Protein AF-A0A524DHQ8-F1 (afdb_monomer)

pLDDT: mean 82.19, std 11.48, range [41.31, 96.25]

Foldseek 3Di:
DVVVLVVVVVVLVVVLVVVVVVVVPDPDQDDNVLVNVLSVLVNVLVVVLVCQQPPPPVDDNLVSVLVSLVSVLVSVLVSQVVVCVRPVPDPLRSPLVNVLSVVVSVLSVVCVVCVVVQLVVLLVVQCVVPPPDDPVRSSVLSVQLSVLVSVLVSLVVSLVSSLVSVLVVCVVVVNDSVCSLVSNLVSQLVSLLSVLSNCCSVVVVDDPLRSVLSNLVSNLVSVLVSQVVVCVVPPDDNSNCCSCVVVVVVSVVSCCVRPVD

Structure (mmCIF, N/CA/C/O backbone):
data_AF-A0A524DHQ8-F1
#
_entry.id   AF-A0A524DHQ8-F1
#
loop_
_atom_site.group_PDB
_atom_site.id
_atom_site.type_symbol
_atom_site.label_atom_id
_atom_site.label_alt_id
_atom_site.label_comp_id
_atom_site.label_asym_id
_atom_site.label_entity_id
_atom_site.label_seq_id
_atom_site.pdbx_PDB_ins_code
_atom_site.Cartn_x
_atom_site.Cartn_y
_atom_site.Cartn_z
_atom_site.occupancy
_atom_site.B_iso_or_equiv
_atom_site.auth_seq_id
_atom_site.auth_comp_id
_atom_site.auth_asym_id
_atom_site.auth_atom_id
_atom_site.pdbx_PDB_model_num
ATOM 1 N N . ASN A 1 1 ? 5.313 -0.515 23.120 1.00 58.03 1 ASN A N 1
ATOM 2 C CA . ASN A 1 1 ? 5.721 0.228 21.908 1.00 58.03 1 ASN A CA 1
ATOM 3 C C . ASN A 1 1 ? 7.230 0.224 21.663 1.00 58.03 1 ASN A C 1
ATOM 5 O O . ASN A 1 1 ? 7.617 0.011 20.526 1.00 58.03 1 ASN A O 1
ATOM 9 N N . PHE A 1 2 ? 8.082 0.317 22.697 1.00 56.06 2 PHE A N 1
ATOM 10 C CA . PHE A 1 2 ? 9.552 0.195 22.577 1.00 56.06 2 PHE A CA 1
ATOM 11 C C . PHE A 1 2 ? 10.023 -1.024 21.756 1.00 56.06 2 PHE A C 1
ATOM 13 O O . PHE A 1 2 ? 10.861 -0.897 20.873 1.00 56.06 2 PHE A O 1
ATOM 20 N N . TRP A 1 3 ? 9.402 -2.188 21.964 1.00 52.72 3 TRP A N 1
ATOM 21 C CA . TRP A 1 3 ? 9.710 -3.411 21.216 1.00 52.72 3 TRP A CA 1
ATOM 22 C C . TRP A 1 3 ? 9.422 -3.332 19.710 1.00 52.72 3 TRP A C 1
ATOM 24 O O . TRP A 1 3 ? 10.097 -3.999 18.938 1.00 52.72 3 TRP A O 1
ATOM 34 N N . VAL A 1 4 ? 8.471 -2.496 19.276 1.00 54.19 4 VAL A N 1
ATOM 35 C CA . VAL A 1 4 ? 8.188 -2.270 17.847 1.00 54.19 4 VAL A CA 1
ATOM 36 C C . VAL A 1 4 ? 9.297 -1.432 17.216 1.00 54.19 4 VAL A C 1
ATOM 38 O O . VAL A 1 4 ? 9.724 -1.743 16.109 1.00 54.19 4 VAL A O 1
ATOM 41 N N . LEU A 1 5 ? 9.806 -0.421 17.928 1.00 60.28 5 LEU A N 1
ATOM 42 C CA . LEU A 1 5 ? 10.968 0.358 17.495 1.00 60.28 5 LEU A CA 1
ATOM 43 C C . LEU A 1 5 ? 12.225 -0.522 17.421 1.00 60.28 5 LEU A C 1
ATOM 45 O O . LEU A 1 5 ? 12.922 -0.494 16.414 1.00 60.28 5 LEU A O 1
ATOM 49 N N . ILE A 1 6 ? 12.472 -1.352 18.440 1.00 72.19 6 ILE A N 1
ATOM 50 C CA . ILE A 1 6 ? 13.578 -2.324 18.447 1.00 72.19 6 ILE A CA 1
ATOM 51 C C . ILE A 1 6 ? 13.444 -3.316 17.284 1.00 72.19 6 ILE A C 1
ATOM 53 O O . ILE A 1 6 ? 14.427 -3.571 16.598 1.00 72.19 6 ILE A O 1
ATOM 57 N N . ALA A 1 7 ? 12.242 -3.839 17.015 1.00 63.78 7 ALA A N 1
ATOM 58 C CA . ALA A 1 7 ? 12.001 -4.744 15.892 1.00 63.78 7 ALA A CA 1
ATOM 59 C C . ALA A 1 7 ? 12.231 -4.066 14.533 1.00 63.78 7 ALA A C 1
ATOM 61 O O . ALA A 1 7 ? 12.807 -4.685 13.644 1.00 63.78 7 ALA A O 1
ATOM 62 N N . HIS A 1 8 ? 11.847 -2.792 14.380 1.00 60.28 8 HIS A N 1
ATOM 63 C CA . HIS A 1 8 ? 12.170 -2.019 13.179 1.00 60.28 8 HIS A CA 1
ATOM 64 C C . HIS A 1 8 ? 13.681 -1.822 13.052 1.00 60.28 8 HIS A C 1
ATOM 66 O O . HIS A 1 8 ? 14.238 -2.156 12.016 1.00 60.28 8 HIS A O 1
ATOM 72 N N . ILE A 1 9 ? 14.369 -1.366 14.103 1.00 69.12 9 ILE A N 1
ATOM 73 C CA . ILE A 1 9 ? 15.832 -1.198 14.100 1.00 69.12 9 ILE A CA 1
ATOM 74 C C . ILE A 1 9 ? 16.533 -2.520 13.746 1.00 69.12 9 ILE A C 1
ATOM 76 O O . ILE A 1 9 ? 17.429 -2.533 12.908 1.00 69.12 9 ILE A O 1
ATOM 80 N N . ALA A 1 10 ? 16.089 -3.641 14.320 1.00 72.44 10 ALA A N 1
ATOM 81 C CA . ALA A 1 10 ? 16.612 -4.969 14.015 1.00 72.44 10 ALA A CA 1
ATOM 82 C C . ALA A 1 10 ? 16.345 -5.381 12.559 1.00 72.44 10 ALA A C 1
ATOM 84 O O . ALA A 1 10 ? 17.253 -5.874 11.897 1.00 72.44 10 ALA A O 1
ATOM 85 N N . TYR A 1 11 ? 15.142 -5.130 12.032 1.00 65.31 11 TYR A N 1
ATOM 86 C CA . TYR A 1 11 ? 14.819 -5.340 10.617 1.00 65.31 11 TYR A CA 1
ATOM 87 C C . TYR A 1 11 ? 15.722 -4.506 9.700 1.00 65.31 11 TYR A C 1
ATOM 89 O O . TYR A 1 11 ? 16.226 -5.027 8.712 1.00 65.31 11 TYR A O 1
ATOM 97 N N . PHE A 1 12 ? 15.992 -3.245 10.048 1.00 64.31 12 PHE A N 1
ATOM 98 C CA . PHE A 1 12 ? 16.903 -2.375 9.300 1.00 64.31 12 PHE A CA 1
ATOM 99 C C . PHE A 1 12 ? 18.355 -2.873 9.349 1.00 64.31 12 PHE A C 1
ATOM 101 O O . PHE A 1 12 ? 19.030 -2.861 8.322 1.00 64.31 12 PHE A O 1
ATOM 108 N N . ILE A 1 13 ? 18.829 -3.369 10.497 1.00 70.19 13 ILE A N 1
ATOM 109 C CA . ILE A 1 13 ? 20.157 -3.994 10.620 1.00 70.19 13 ILE A CA 1
ATOM 110 C C . ILE A 1 13 ? 20.238 -5.252 9.748 1.00 70.19 13 ILE A C 1
ATOM 112 O O . ILE A 1 13 ? 21.175 -5.393 8.967 1.00 70.19 13 ILE A O 1
ATOM 116 N N . VAL A 1 14 ? 19.245 -6.143 9.833 1.00 67.88 14 VAL A N 1
ATOM 117 C CA . VAL A 1 14 ? 19.198 -7.377 9.033 1.00 67.88 14 VAL A CA 1
ATOM 118 C C . VAL A 1 14 ? 19.100 -7.058 7.542 1.00 67.88 14 VAL A C 1
ATOM 120 O O . VAL A 1 14 ? 19.852 -7.624 6.761 1.00 67.88 14 VAL A O 1
ATOM 123 N N . GLY A 1 15 ? 18.242 -6.118 7.141 1.00 59.38 15 GLY A N 1
ATOM 124 C CA . GLY A 1 15 ? 18.125 -5.656 5.757 1.00 59.38 15 GLY A CA 1
ATOM 125 C C . GLY A 1 15 ? 19.434 -5.070 5.228 1.00 59.38 15 GLY A C 1
ATOM 126 O O . GLY A 1 15 ? 19.846 -5.401 4.122 1.00 59.38 15 GLY A O 1
ATOM 127 N N . THR A 1 16 ? 20.141 -4.283 6.045 1.00 62.28 16 THR A N 1
ATOM 128 C CA . THR A 1 16 ? 21.467 -3.748 5.697 1.00 62.28 16 THR A CA 1
ATOM 129 C C . THR A 1 16 ? 22.478 -4.879 5.501 1.00 62.28 16 THR A C 1
ATOM 131 O O . THR A 1 16 ? 23.153 -4.914 4.478 1.00 62.28 16 THR A O 1
ATOM 134 N N . ILE A 1 17 ? 22.541 -5.849 6.420 1.00 66.44 17 ILE A N 1
ATOM 135 C CA . ILE A 1 17 ? 23.422 -7.023 6.297 1.00 66.44 17 ILE A CA 1
ATOM 136 C C . ILE A 1 17 ? 23.095 -7.826 5.031 1.00 66.44 17 ILE A C 1
ATOM 138 O O . ILE A 1 17 ? 24.007 -8.183 4.290 1.00 66.44 17 ILE A O 1
ATOM 142 N N . LEU A 1 18 ? 21.811 -8.070 4.754 1.00 60.47 18 LEU A N 1
ATOM 143 C CA . LEU A 1 18 ? 21.366 -8.816 3.575 1.00 60.47 18 LEU A CA 1
ATOM 144 C C . LEU A 1 18 ? 21.747 -8.109 2.271 1.00 60.47 18 LEU A C 1
ATOM 146 O O . LEU A 1 18 ? 22.206 -8.760 1.335 1.00 60.47 18 LEU A O 1
ATOM 150 N N . ILE A 1 19 ? 21.630 -6.783 2.220 1.00 59.62 19 ILE A N 1
ATOM 151 C CA . ILE A 1 19 ? 22.041 -5.981 1.062 1.00 59.62 19 ILE A CA 1
ATOM 152 C C . ILE A 1 19 ? 23.551 -6.013 0.878 1.00 59.62 19 ILE A C 1
ATOM 154 O O . ILE A 1 19 ? 24.004 -6.229 -0.241 1.00 59.62 19 ILE A O 1
ATOM 158 N N . TYR A 1 20 ? 24.323 -5.896 1.960 1.00 58.25 20 TYR A N 1
ATOM 159 C CA . TYR A 1 20 ? 25.773 -6.092 1.920 1.00 58.25 20 TYR A CA 1
ATOM 160 C C . TYR A 1 20 ? 26.134 -7.471 1.356 1.0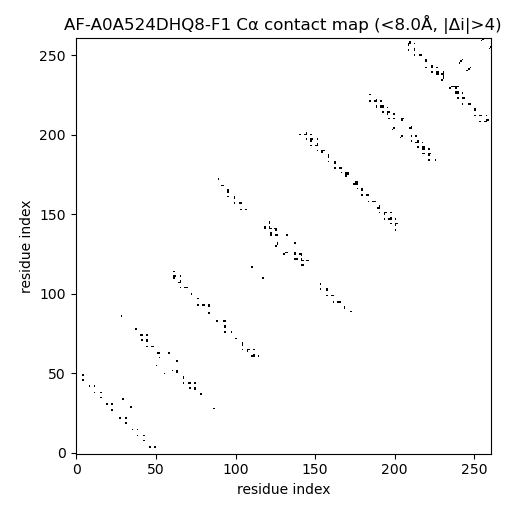0 58.25 20 TYR A C 1
ATOM 162 O O . TYR A 1 20 ? 27.024 -7.579 0.519 1.00 58.25 20 TYR A O 1
ATOM 170 N N . THR A 1 21 ? 25.426 -8.527 1.764 1.00 57.53 21 THR A N 1
ATOM 171 C CA . THR A 1 21 ? 25.679 -9.885 1.259 1.00 57.53 21 THR A CA 1
ATOM 172 C C . THR A 1 21 ? 25.205 -10.096 -0.180 1.00 57.53 21 THR A C 1
ATOM 174 O O . THR A 1 21 ? 25.835 -10.854 -0.908 1.00 57.53 21 THR A O 1
ATOM 177 N N . MET A 1 22 ? 24.140 -9.413 -0.615 1.00 51.88 22 MET A N 1
ATOM 178 C CA . MET A 1 22 ? 23.602 -9.511 -1.977 1.00 51.88 22 MET A CA 1
ATOM 179 C C . MET A 1 22 ? 24.380 -8.658 -2.990 1.00 51.88 22 MET A C 1
ATOM 181 O O . MET A 1 22 ? 24.590 -9.108 -4.111 1.00 51.88 22 MET A O 1
ATOM 185 N N . GLN A 1 23 ? 24.870 -7.471 -2.621 1.00 49.12 23 GLN A N 1
ATOM 186 C CA . GLN A 1 23 ? 25.713 -6.648 -3.502 1.00 49.12 23 GLN A CA 1
ATOM 187 C C . GLN A 1 23 ? 27.105 -7.247 -3.733 1.00 49.12 23 GLN A C 1
ATOM 189 O O . GLN A 1 23 ? 27.708 -6.974 -4.763 1.00 49.12 23 GLN A O 1
ATOM 194 N N . ILE A 1 24 ? 27.593 -8.134 -2.855 1.00 45.78 24 ILE A N 1
ATOM 195 C CA . ILE A 1 24 ? 28.771 -8.972 -3.157 1.00 45.78 24 ILE A CA 1
ATOM 196 C C . ILE A 1 24 ? 28.485 -9.933 -4.335 1.00 45.78 24 ILE A C 1
ATOM 198 O O . ILE A 1 24 ? 29.415 -10.444 -4.953 1.00 45.78 24 ILE A O 1
ATOM 202 N N . THR A 1 25 ? 27.211 -10.163 -4.679 1.00 41.31 25 THR A N 1
ATOM 203 C CA . THR A 1 25 ? 26.784 -11.104 -5.729 1.00 41.31 25 THR A CA 1
ATOM 204 C C . THR A 1 25 ? 26.145 -10.466 -6.968 1.00 41.31 25 THR A C 1
ATOM 206 O O . THR A 1 25 ? 25.911 -11.182 -7.939 1.00 41.31 25 THR A O 1
ATOM 209 N N . THR A 1 26 ? 25.873 -9.156 -6.982 1.00 41.84 26 THR A N 1
ATOM 210 C CA . THR A 1 26 ? 25.242 -8.469 -8.125 1.00 41.84 26 THR A CA 1
ATOM 211 C C . THR A 1 26 ? 25.830 -7.073 -8.334 1.00 41.84 26 THR A C 1
ATOM 213 O O . THR A 1 26 ? 25.733 -6.240 -7.431 1.00 41.84 26 THR A O 1
ATOM 216 N N . ASP A 1 27 ? 26.373 -6.827 -9.531 1.00 44.97 27 ASP A N 1
ATOM 217 C CA . ASP A 1 27 ? 26.858 -5.533 -10.042 1.00 44.97 27 ASP A CA 1
ATOM 218 C C . ASP A 1 27 ? 25.717 -4.493 -10.114 1.00 44.97 27 ASP A C 1
ATOM 220 O O . ASP A 1 27 ? 25.116 -4.283 -11.163 1.00 44.97 27 ASP A O 1
ATOM 224 N N . GLY A 1 28 ? 25.348 -3.885 -8.984 1.00 52.00 28 GLY A N 1
ATOM 225 C CA . GLY A 1 28 ? 24.317 -2.843 -8.918 1.00 52.00 28 GLY A CA 1
ATOM 226 C C . GLY A 1 28 ? 24.900 -1.426 -8.885 1.00 52.00 28 GLY A C 1
ATOM 227 O O . GLY A 1 28 ? 25.860 -1.176 -8.161 1.00 52.00 28 GLY A O 1
ATOM 228 N N . ASP A 1 29 ? 24.260 -0.491 -9.594 1.00 54.06 29 ASP A N 1
ATOM 229 C CA . ASP A 1 29 ? 24.700 0.899 -9.843 1.00 54.06 29 ASP A CA 1
ATOM 230 C C . ASP A 1 29 ? 24.775 1.846 -8.621 1.00 54.06 29 ASP A C 1
ATOM 232 O O . ASP A 1 29 ? 25.193 2.996 -8.757 1.00 54.06 29 ASP A O 1
ATOM 236 N N . LEU A 1 30 ? 24.397 1.401 -7.416 1.00 58.47 30 LEU A N 1
ATOM 237 C CA . LEU A 1 30 ? 24.572 2.173 -6.178 1.00 58.47 30 LEU A CA 1
ATOM 238 C C . LEU A 1 30 ? 25.746 1.620 -5.376 1.00 58.47 30 LEU A C 1
ATOM 240 O O . LEU A 1 30 ? 25.759 0.449 -4.989 1.00 58.47 30 LEU A O 1
ATOM 244 N N . THR A 1 31 ? 26.700 2.485 -5.044 1.00 69.69 31 THR A N 1
ATOM 245 C CA . THR A 1 31 ? 27.800 2.127 -4.148 1.00 69.69 31 THR A CA 1
ATOM 246 C C . THR A 1 31 ? 27.258 1.717 -2.777 1.00 69.69 31 THR A C 1
ATOM 248 O O . THR A 1 31 ? 26.224 2.202 -2.312 1.00 69.69 31 THR A O 1
ATOM 251 N N . ILE A 1 32 ? 27.998 0.857 -2.076 1.00 67.94 32 ILE A N 1
ATOM 252 C CA . ILE A 1 32 ? 27.681 0.415 -0.707 1.00 67.94 32 ILE A CA 1
ATOM 253 C C . ILE A 1 32 ? 27.389 1.606 0.227 1.00 67.94 32 ILE A C 1
ATOM 255 O O . ILE A 1 32 ? 26.510 1.537 1.090 1.00 67.94 32 ILE A O 1
ATOM 259 N N . ILE A 1 33 ? 28.114 2.715 0.045 1.00 70.88 33 ILE A N 1
ATOM 260 C CA . ILE A 1 33 ? 27.939 3.943 0.826 1.00 70.88 33 ILE A CA 1
ATOM 261 C C . ILE A 1 33 ? 26.565 4.562 0.548 1.00 70.88 33 ILE A C 1
ATOM 263 O O . ILE A 1 33 ? 25.842 4.886 1.488 1.00 70.88 33 ILE A O 1
ATOM 267 N N . GLU A 1 34 ? 26.174 4.693 -0.719 1.00 72.00 34 GLU A N 1
ATOM 268 C CA . GLU A 1 34 ? 24.879 5.262 -1.114 1.00 72.00 34 GLU A CA 1
ATOM 269 C C . GLU A 1 34 ? 23.716 4.380 -0.644 1.00 72.00 34 GLU A C 1
ATOM 271 O O . GLU A 1 34 ? 22.765 4.889 -0.051 1.00 72.00 34 GLU A O 1
ATOM 276 N N . GLY A 1 35 ? 23.829 3.057 -0.801 1.00 70.19 35 GLY A N 1
ATOM 277 C CA . GLY A 1 35 ? 22.856 2.107 -0.260 1.00 70.19 35 GLY A CA 1
ATOM 278 C C . GLY A 1 35 ? 22.696 2.258 1.256 1.00 70.19 35 GLY A C 1
ATOM 279 O O . GLY A 1 35 ? 21.580 2.414 1.755 1.00 70.19 35 GLY A O 1
ATOM 280 N N . THR A 1 36 ? 23.807 2.306 1.994 1.00 71.94 36 THR A N 1
ATOM 281 C CA . THR A 1 36 ? 23.802 2.485 3.457 1.00 71.94 36 THR A CA 1
ATOM 282 C C . THR A 1 36 ? 23.156 3.808 3.868 1.00 71.94 36 THR A C 1
ATOM 284 O O . THR A 1 36 ? 22.339 3.843 4.788 1.00 71.94 36 THR A O 1
ATOM 287 N N . MET A 1 37 ? 23.470 4.899 3.170 1.00 76.44 37 MET A N 1
ATOM 288 C CA . MET A 1 37 ? 22.909 6.223 3.447 1.00 76.44 37 MET A CA 1
ATOM 289 C C . MET A 1 37 ? 21.406 6.298 3.138 1.00 76.44 37 MET A C 1
ATOM 291 O O . MET A 1 37 ? 20.654 6.918 3.899 1.00 76.44 37 MET A O 1
ATOM 295 N N . MET A 1 38 ? 20.940 5.630 2.079 1.00 77.62 38 MET A N 1
ATOM 296 C CA . MET A 1 38 ? 19.514 5.514 1.765 1.00 77.62 38 MET A CA 1
ATOM 297 C C . MET A 1 38 ? 18.770 4.790 2.889 1.00 77.62 38 MET A C 1
ATOM 299 O O . MET A 1 38 ? 17.784 5.307 3.418 1.00 77.62 38 MET A O 1
ATOM 303 N N . TRP A 1 39 ? 19.283 3.642 3.330 1.00 73.19 39 TRP A N 1
ATOM 304 C CA . TRP A 1 39 ? 18.697 2.886 4.438 1.00 73.19 39 TRP A CA 1
ATOM 305 C C . TRP A 1 39 ? 18.734 3.638 5.768 1.00 73.19 39 TRP A C 1
ATOM 307 O O . TRP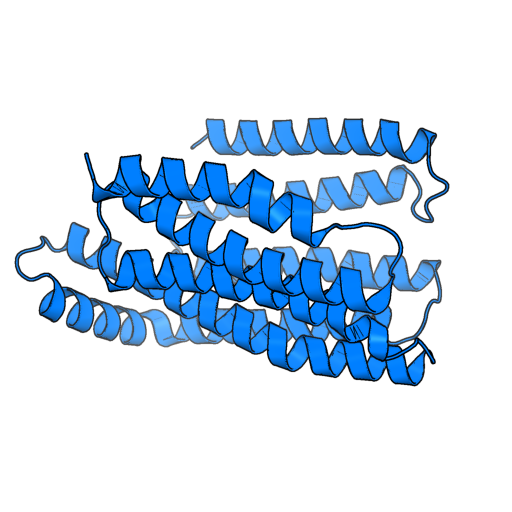 A 1 39 ? 17.737 3.638 6.491 1.00 73.19 39 TRP A O 1
ATOM 317 N N . ALA A 1 40 ? 19.827 4.342 6.071 1.00 77.81 40 ALA A N 1
ATOM 318 C CA . ALA A 1 40 ? 19.921 5.200 7.250 1.00 77.81 40 ALA A CA 1
ATOM 319 C C . ALA A 1 40 ? 18.880 6.331 7.217 1.00 77.81 40 ALA A C 1
ATOM 321 O O . ALA A 1 40 ? 18.267 6.635 8.240 1.00 77.81 40 ALA A O 1
ATOM 322 N N . THR A 1 41 ? 18.621 6.907 6.039 1.00 81.81 41 THR A N 1
ATOM 323 C CA . THR A 1 41 ? 17.567 7.916 5.849 1.00 81.81 41 THR A CA 1
ATOM 324 C C . THR A 1 41 ? 16.187 7.323 6.141 1.00 81.81 41 THR A C 1
ATOM 326 O O . THR A 1 41 ? 15.416 7.901 6.907 1.00 81.81 41 THR A O 1
ATOM 329 N N . LEU A 1 42 ? 15.883 6.142 5.590 1.00 78.12 42 LEU A N 1
ATOM 330 C CA . LEU A 1 42 ? 14.619 5.439 5.838 1.00 78.12 42 LEU A CA 1
ATOM 331 C C . LEU A 1 42 ? 14.428 5.115 7.322 1.00 78.12 42 LEU A C 1
ATOM 333 O O . LEU A 1 42 ? 13.344 5.347 7.865 1.00 78.12 42 LEU A O 1
ATOM 337 N N . LEU A 1 43 ? 15.475 4.628 7.990 1.00 79.06 43 LEU A N 1
ATOM 338 C CA . LEU A 1 43 ? 15.466 4.380 9.430 1.00 79.06 43 LEU A CA 1
ATOM 339 C C . LEU A 1 43 ? 15.226 5.676 10.213 1.00 79.06 43 LEU A C 1
ATOM 341 O O . LEU A 1 43 ? 14.398 5.693 11.122 1.00 79.06 43 LEU A O 1
ATOM 345 N N . GLY A 1 44 ? 15.904 6.765 9.842 1.00 82.44 44 GLY A N 1
ATOM 346 C CA . GLY A 1 44 ? 15.735 8.084 10.450 1.00 82.44 44 GLY A CA 1
ATOM 347 C C . GLY A 1 44 ? 14.294 8.583 10.369 1.00 82.44 44 GLY A C 1
ATOM 348 O O . GLY A 1 44 ? 13.746 9.031 11.374 1.00 82.44 44 GLY A O 1
ATOM 349 N N . VAL A 1 45 ? 13.635 8.422 9.216 1.00 85.00 45 VAL A N 1
ATOM 350 C CA . VAL A 1 45 ? 12.213 8.766 9.052 1.00 85.00 45 VAL A CA 1
ATOM 351 C C . VAL A 1 45 ? 11.311 7.895 9.930 1.00 85.00 45 VAL A C 1
ATOM 353 O O . VAL A 1 45 ? 10.376 8.411 10.540 1.00 85.00 45 VAL A O 1
ATOM 356 N N . HIS A 1 46 ? 11.583 6.593 10.045 1.00 77.94 46 HIS A N 1
ATOM 357 C CA . HIS A 1 46 ? 10.800 5.708 10.916 1.00 77.94 46 HIS A CA 1
ATOM 358 C C . HIS A 1 46 ? 10.988 6.050 12.399 1.00 77.94 46 HIS A C 1
ATOM 360 O O . HIS A 1 46 ? 10.011 6.095 13.147 1.00 77.94 46 HIS A O 1
ATOM 366 N N . ALA A 1 47 ? 12.221 6.332 12.826 1.00 80.62 47 ALA A N 1
ATOM 367 C CA . ALA A 1 47 ? 12.525 6.766 14.186 1.00 80.62 47 ALA A CA 1
ATOM 368 C C . ALA A 1 47 ? 11.857 8.113 14.503 1.00 80.62 47 ALA A C 1
ATOM 370 O O . ALA A 1 47 ? 11.229 8.252 15.554 1.00 80.62 47 ALA A O 1
ATOM 371 N N . PHE A 1 48 ? 11.918 9.066 13.566 1.00 87.00 48 PHE A N 1
ATOM 372 C CA . PHE A 1 48 ? 11.181 10.326 13.635 1.00 87.00 48 PHE A CA 1
ATOM 373 C C . PHE A 1 48 ? 9.679 10.076 13.778 1.00 87.00 48 PHE A C 1
ATOM 375 O O . PHE A 1 48 ? 9.073 10.581 14.717 1.00 87.00 48 PHE A O 1
ATOM 382 N N . GLY A 1 49 ? 9.085 9.255 12.909 1.00 84.88 49 GLY A N 1
ATOM 383 C CA . GLY A 1 49 ? 7.660 8.938 12.957 1.00 84.88 49 GLY A CA 1
ATOM 384 C C . GLY A 1 49 ? 7.246 8.292 14.276 1.00 84.88 49 GLY A C 1
ATOM 385 O O . GLY A 1 49 ? 6.235 8.680 14.854 1.00 84.88 49 GLY A O 1
ATOM 386 N N . TYR A 1 50 ? 8.053 7.371 14.804 1.00 80.75 50 TYR A N 1
ATOM 387 C CA . TYR A 1 50 ? 7.816 6.757 16.108 1.00 80.75 50 TYR A CA 1
ATOM 388 C C . TYR A 1 50 ? 7.868 7.789 17.243 1.00 80.75 50 TYR A C 1
ATOM 390 O O . TYR A 1 50 ? 6.933 7.868 18.042 1.00 80.75 50 TYR A O 1
ATOM 398 N N . PHE A 1 51 ? 8.926 8.605 17.306 1.00 83.88 51 PHE A N 1
ATOM 399 C CA . PHE A 1 51 ? 9.053 9.650 18.323 1.00 83.88 51 PHE A CA 1
ATOM 400 C C . PHE A 1 51 ? 7.887 10.641 18.242 1.00 83.88 51 PHE A C 1
ATOM 402 O O . PHE A 1 51 ? 7.198 10.903 19.227 1.00 83.88 51 PHE A O 1
ATOM 409 N N . PHE A 1 52 ? 7.612 11.131 17.039 1.00 85.56 52 PHE A N 1
ATOM 410 C CA . PHE A 1 52 ? 6.571 12.111 16.778 1.00 85.56 52 PHE A CA 1
ATOM 411 C C . PHE A 1 52 ? 5.179 11.582 17.130 1.00 85.56 52 PHE A C 1
ATOM 413 O O . PHE A 1 52 ? 4.374 12.284 17.741 1.00 85.56 52 PHE A O 1
ATOM 420 N N . TYR A 1 53 ? 4.892 10.322 16.794 1.00 81.19 53 TYR A N 1
ATOM 421 C CA . TYR A 1 53 ? 3.582 9.738 17.045 1.00 81.19 53 TYR A CA 1
ATOM 422 C C . TYR A 1 53 ? 3.337 9.467 18.532 1.00 81.19 53 TYR A C 1
ATOM 424 O O . TYR A 1 53 ? 2.240 9.758 19.014 1.00 81.19 53 TYR A O 1
ATOM 432 N N . TYR A 1 54 ? 4.343 8.957 19.254 1.00 81.31 54 TYR A N 1
ATOM 433 C CA . TYR A 1 54 ? 4.184 8.471 20.630 1.00 81.31 54 TYR A CA 1
ATOM 434 C C . TYR A 1 54 ? 4.588 9.443 21.738 1.00 81.31 54 TYR A C 1
ATOM 436 O O . TYR A 1 54 ? 4.208 9.200 22.878 1.00 81.31 54 TYR A O 1
ATOM 444 N N . TYR A 1 55 ? 5.354 10.494 21.439 1.00 84.44 55 TYR A N 1
ATOM 445 C CA . TYR A 1 55 ? 5.889 11.396 22.470 1.00 84.44 55 TYR A CA 1
ATOM 446 C C . TYR A 1 55 ? 5.446 12.854 22.314 1.00 84.44 55 TYR A C 1
ATOM 448 O O . TYR A 1 55 ? 5.712 13.660 23.202 1.00 84.44 55 TYR A O 1
ATOM 456 N N . ILE A 1 56 ? 4.767 13.217 21.220 1.00 87.06 56 ILE A N 1
ATOM 457 C CA . ILE A 1 56 ? 4.244 14.577 21.020 1.00 87.06 56 ILE A CA 1
ATOM 458 C C . ILE A 1 56 ? 2.721 14.566 21.078 1.00 87.06 56 ILE A C 1
ATOM 460 O O . ILE A 1 56 ? 2.063 14.468 20.053 1.00 87.06 56 ILE A O 1
ATOM 464 N N . ASP A 1 57 ? 2.118 14.682 22.254 1.00 86.94 57 ASP A N 1
ATOM 465 C CA . ASP A 1 57 ? 0.655 14.562 22.394 1.00 86.94 57 ASP A CA 1
ATOM 466 C C . ASP A 1 57 ? -0.135 15.815 21.984 1.00 86.94 57 ASP A C 1
ATOM 468 O O . ASP A 1 57 ? -1.352 15.755 21.829 1.00 86.94 57 ASP A O 1
ATOM 472 N N . SER A 1 58 ? 0.546 16.939 21.745 1.00 88.88 58 SER A N 1
ATOM 473 C CA . SER A 1 58 ? -0.076 18.218 21.371 1.00 88.88 58 SER A CA 1
ATOM 474 C C . SER A 1 58 ? -0.654 18.256 19.951 1.00 88.88 58 SER A C 1
ATOM 476 O O . SER A 1 58 ? -1.368 19.197 19.613 1.00 88.88 58 SER A O 1
ATOM 478 N N . ILE A 1 59 ? -0.349 17.261 19.113 1.00 86.50 59 ILE A N 1
ATOM 479 C CA . ILE A 1 59 ? -0.763 17.207 17.707 1.00 86.50 59 ILE A CA 1
ATOM 480 C C . ILE A 1 59 ? -1.661 15.992 17.489 1.00 86.50 59 ILE A C 1
ATOM 482 O O . ILE A 1 59 ? -1.345 14.875 17.908 1.00 86.50 59 ILE A O 1
ATOM 486 N N . GLU A 1 60 ? -2.774 16.192 16.786 1.00 84.62 60 GLU A N 1
ATOM 487 C CA . GLU A 1 60 ? -3.689 15.105 16.459 1.00 84.62 60 GLU A CA 1
ATOM 488 C C . GLU A 1 60 ? -3.034 14.041 15.558 1.00 84.62 60 GLU A C 1
ATOM 490 O O . GLU A 1 60 ? -2.234 14.341 14.673 1.00 84.62 60 GLU A O 1
ATOM 495 N N . GLY A 1 61 ? -3.413 12.773 15.758 1.00 83.19 61 GLY A N 1
ATOM 496 C CA . GLY A 1 61 ? -2.871 11.624 15.025 1.00 83.19 61 GLY A CA 1
ATOM 497 C C . GLY A 1 61 ? -2.941 11.735 13.498 1.00 83.19 61 GLY A C 1
ATOM 498 O O . GLY A 1 61 ? -2.039 11.255 12.818 1.00 83.19 61 GLY A O 1
ATOM 499 N N . VAL A 1 62 ? -3.968 12.388 12.948 1.00 82.62 62 VAL A N 1
ATOM 500 C CA . VAL A 1 62 ? -4.118 12.559 11.492 1.00 82.62 62 VAL A CA 1
ATOM 501 C C . VAL A 1 62 ? -3.104 13.561 10.946 1.00 82.62 62 VAL A C 1
ATOM 503 O O . VAL A 1 62 ? -2.377 13.244 10.006 1.00 82.62 62 VAL A O 1
ATOM 506 N N . THR A 1 63 ? -2.958 14.708 11.610 1.00 86.19 63 THR A N 1
ATOM 507 C CA . THR A 1 63 ? -1.920 15.702 11.306 1.00 86.19 63 THR A CA 1
ATOM 508 C C . THR A 1 63 ? -0.520 15.123 11.498 1.00 86.19 63 THR A C 1
ATOM 510 O O . THR A 1 63 ? 0.370 15.363 10.682 1.00 86.19 63 THR A O 1
ATOM 513 N N . LYS A 1 64 ? -0.324 14.286 12.527 1.00 86.50 64 LYS A N 1
ATOM 514 C CA . LYS A 1 64 ? 0.923 13.531 12.697 1.00 86.50 64 LYS A CA 1
ATOM 515 C C . LYS A 1 64 ? 1.214 12.636 11.503 1.00 86.50 64 LYS A C 1
ATOM 517 O O . LYS A 1 64 ? 2.331 12.642 10.996 1.00 86.50 64 LYS A O 1
ATOM 522 N N . GLY A 1 65 ? 0.198 11.910 11.041 1.00 83.38 65 GLY A N 1
ATOM 523 C CA . GLY A 1 65 ? 0.270 11.102 9.831 1.00 83.38 65 GLY A CA 1
ATOM 524 C C . GLY A 1 65 ? 0.746 11.921 8.635 1.00 83.38 65 GLY A C 1
ATOM 525 O O . GLY A 1 65 ? 1.725 11.533 8.004 1.00 83.38 65 GLY A O 1
ATOM 526 N N . LEU A 1 66 ? 0.126 13.072 8.364 1.00 86.94 66 LEU A N 1
ATOM 527 C CA . LEU A 1 66 ? 0.523 13.958 7.264 1.00 86.94 66 LEU A CA 1
ATOM 528 C C . LEU A 1 66 ? 1.996 14.382 7.355 1.00 86.94 66 LEU A C 1
ATOM 530 O O . LEU A 1 66 ? 2.730 14.254 6.379 1.00 86.94 66 LEU A O 1
ATOM 534 N N . ILE A 1 67 ? 2.444 14.837 8.526 1.00 87.75 67 ILE A N 1
ATOM 535 C CA . ILE A 1 67 ? 3.826 15.296 8.734 1.00 87.75 67 ILE A CA 1
ATOM 536 C C . ILE A 1 67 ? 4.828 14.163 8.483 1.00 87.75 67 ILE A C 1
ATOM 538 O O . ILE A 1 67 ? 5.832 14.368 7.803 1.00 87.75 67 ILE A O 1
ATOM 542 N N . VAL A 1 68 ? 4.542 12.956 8.979 1.00 87.56 68 VAL A N 1
ATOM 543 C CA . VAL A 1 68 ? 5.402 11.785 8.756 1.00 87.56 68 VAL A CA 1
ATOM 544 C C . VAL A 1 68 ? 5.462 11.410 7.274 1.00 87.56 68 VAL A C 1
ATOM 546 O O . VAL A 1 68 ? 6.548 11.129 6.773 1.00 87.56 68 VAL A O 1
ATOM 549 N N . HIS A 1 69 ? 4.340 11.461 6.549 1.00 85.00 69 HIS A N 1
ATOM 550 C CA . HIS A 1 69 ? 4.327 11.182 5.108 1.00 85.00 69 HIS A CA 1
ATOM 551 C C . HIS A 1 69 ? 5.090 12.247 4.309 1.00 85.00 69 HIS A C 1
ATOM 553 O O . HIS A 1 69 ? 5.826 11.892 3.393 1.00 85.00 69 HIS A O 1
ATOM 559 N N . ILE A 1 70 ? 4.989 13.531 4.675 1.00 88.81 70 ILE A N 1
ATOM 560 C CA . ILE A 1 70 ? 5.785 14.605 4.056 1.00 88.81 70 ILE A CA 1
ATOM 561 C C . ILE A 1 70 ? 7.283 14.383 4.307 1.00 88.81 70 ILE A C 1
ATOM 563 O O . ILE A 1 70 ? 8.076 14.500 3.376 1.00 88.81 70 ILE A O 1
ATOM 567 N N . ALA A 1 71 ? 7.678 14.025 5.534 1.00 87.88 71 ALA A N 1
ATOM 568 C CA . ALA A 1 71 ? 9.075 13.743 5.868 1.00 87.88 71 ALA A CA 1
ATOM 569 C C . ALA A 1 71 ? 9.621 12.534 5.088 1.00 87.88 71 ALA A C 1
ATOM 571 O O . ALA A 1 71 ? 10.714 12.599 4.527 1.00 87.88 71 ALA A O 1
ATOM 572 N N . PHE A 1 72 ? 8.836 11.456 5.001 1.00 84.88 72 PHE A N 1
ATOM 573 C CA . PHE A 1 72 ? 9.164 10.290 4.181 1.00 84.88 72 PHE A CA 1
ATOM 574 C C . PHE A 1 72 ? 9.312 10.657 2.706 1.00 84.88 72 PHE A C 1
ATOM 576 O O . PHE A 1 72 ? 10.275 10.259 2.058 1.00 84.88 72 PHE A O 1
ATOM 583 N N . TYR A 1 73 ? 8.394 11.466 2.185 1.00 84.31 73 TYR A N 1
ATOM 584 C CA . TYR A 1 73 ? 8.427 11.889 0.796 1.00 84.31 73 TYR A CA 1
ATOM 585 C C . TYR A 1 73 ? 9.652 12.746 0.480 1.00 84.31 73 TYR A C 1
ATOM 587 O O . TYR A 1 73 ? 10.359 12.457 -0.479 1.00 84.31 73 TYR A O 1
ATOM 595 N N . ALA A 1 74 ? 9.953 13.745 1.311 1.00 86.75 74 ALA A N 1
ATOM 596 C CA . ALA A 1 74 ? 11.136 14.583 1.142 1.00 86.75 74 ALA A CA 1
ATOM 597 C C . ALA A 1 74 ? 12.426 13.745 1.111 1.00 86.75 74 ALA A C 1
ATOM 599 O O . ALA A 1 74 ? 13.287 13.967 0.259 1.00 86.75 74 ALA A O 1
ATOM 600 N N . ALA A 1 75 ? 12.523 12.737 1.985 1.00 85.88 75 ALA A N 1
ATOM 601 C CA . ALA A 1 75 ? 13.630 11.789 1.991 1.00 85.88 75 ALA A CA 1
ATOM 602 C C . ALA A 1 75 ? 13.713 10.974 0.687 1.00 85.88 75 ALA A C 1
ATOM 604 O O . ALA A 1 75 ? 14.771 10.929 0.062 1.00 85.88 75 ALA A O 1
ATOM 605 N N . ILE A 1 76 ? 12.611 10.351 0.256 1.00 81.94 76 ILE A N 1
ATOM 606 C CA . ILE A 1 76 ? 12.583 9.504 -0.947 1.00 81.94 76 ILE A CA 1
ATOM 607 C C . ILE A 1 76 ? 12.850 10.306 -2.221 1.00 81.94 76 ILE A C 1
ATOM 609 O O . ILE A 1 76 ? 13.654 9.871 -3.041 1.00 81.94 76 ILE A O 1
ATOM 613 N N . ILE A 1 77 ? 12.229 11.477 -2.401 1.00 83.62 77 ILE A N 1
ATOM 614 C CA . ILE A 1 77 ? 12.500 12.323 -3.575 1.00 83.62 77 ILE A CA 1
ATOM 615 C C . ILE A 1 77 ? 13.968 12.721 -3.615 1.00 83.62 77 ILE A C 1
ATOM 617 O O . ILE A 1 77 ? 14.562 12.693 -4.686 1.00 83.62 77 ILE A O 1
ATOM 621 N N . GLY A 1 78 ? 14.551 13.095 -2.471 1.00 84.00 78 GLY A N 1
ATOM 622 C CA . GLY A 1 78 ? 15.964 13.455 -2.401 1.00 84.00 78 GLY A CA 1
ATOM 623 C C . GLY A 1 78 ? 16.848 12.345 -2.969 1.00 84.00 78 GLY A C 1
ATOM 624 O O . GLY A 1 78 ? 17.715 12.616 -3.799 1.00 84.00 78 GLY A O 1
ATOM 625 N N . TRP A 1 79 ? 16.557 11.091 -2.608 1.00 82.56 79 TRP A N 1
ATOM 626 C CA . TRP A 1 79 ? 17.243 9.916 -3.150 1.00 82.56 79 TRP A CA 1
ATOM 627 C C . TRP A 1 79 ? 16.950 9.657 -4.628 1.00 82.56 79 TRP A C 1
ATOM 629 O O . TRP A 1 79 ? 17.873 9.327 -5.365 1.00 82.56 79 TRP A O 1
ATOM 639 N N . LEU A 1 80 ? 15.712 9.846 -5.088 1.00 78.06 80 LEU A N 1
ATOM 640 C CA . LEU A 1 80 ? 15.360 9.687 -6.504 1.00 78.06 80 LEU A CA 1
ATOM 641 C C . LEU A 1 80 ? 16.049 10.730 -7.391 1.00 78.06 80 LEU A C 1
ATOM 643 O O . LEU A 1 80 ? 16.584 10.383 -8.440 1.00 78.06 80 LEU A O 1
ATOM 647 N N . ILE A 1 81 ? 16.085 11.994 -6.960 1.00 81.06 81 ILE A N 1
ATOM 648 C CA . ILE A 1 81 ? 16.811 13.065 -7.654 1.00 81.06 81 ILE A CA 1
ATOM 649 C C . ILE A 1 81 ? 18.309 12.755 -7.654 1.00 81.06 81 ILE A C 1
ATOM 651 O O . ILE A 1 81 ? 18.950 12.857 -8.696 1.00 81.06 81 ILE A O 1
ATOM 655 N N . TYR A 1 82 ? 18.867 12.343 -6.513 1.00 81.00 82 TYR A N 1
ATOM 656 C CA . TYR A 1 82 ? 20.273 11.956 -6.419 1.00 81.00 82 TYR A CA 1
ATOM 657 C C . TYR A 1 82 ? 20.620 10.812 -7.378 1.00 81.00 82 TYR A C 1
ATOM 659 O O . TYR A 1 82 ? 21.552 10.945 -8.168 1.00 81.00 82 TYR A O 1
ATOM 667 N N . ALA A 1 83 ? 19.842 9.728 -7.370 1.00 74.44 83 ALA A N 1
ATOM 668 C CA . ALA A 1 83 ? 20.020 8.602 -8.281 1.00 74.44 83 ALA A CA 1
ATOM 669 C C . ALA A 1 83 ? 19.932 9.048 -9.749 1.00 74.44 83 ALA A C 1
ATOM 671 O O . ALA A 1 83 ? 20.778 8.680 -10.560 1.00 74.44 83 ALA A O 1
ATOM 672 N N . TYR A 1 84 ? 18.989 9.932 -10.082 1.00 73.69 84 TYR A N 1
ATOM 673 C CA . TYR A 1 84 ? 18.876 10.497 -11.427 1.00 73.69 84 TYR A CA 1
ATOM 674 C C . TYR A 1 84 ? 20.147 11.245 -11.872 1.00 73.69 84 TYR A C 1
ATOM 676 O O . TYR A 1 84 ? 20.558 11.122 -13.024 1.00 73.69 84 TYR A O 1
ATOM 684 N N . THR A 1 85 ? 20.839 11.955 -10.965 1.00 77.62 85 THR A N 1
ATOM 685 C CA . THR A 1 85 ? 22.126 12.605 -11.301 1.00 77.62 85 THR A CA 1
ATOM 686 C C . THR A 1 85 ? 23.251 11.626 -11.645 1.00 77.62 85 THR A C 1
ATOM 688 O O . THR A 1 85 ? 24.240 12.038 -12.250 1.00 77.62 85 THR A O 1
ATOM 691 N N . LYS A 1 86 ? 23.119 10.350 -11.260 1.00 71.88 86 LYS A N 1
ATOM 692 C CA . LYS A 1 86 ? 24.142 9.312 -11.436 1.00 71.88 86 LYS A CA 1
ATOM 693 C C . LYS A 1 86 ? 23.925 8.483 -12.690 1.00 71.88 86 LYS A C 1
ATOM 695 O O . LYS A 1 86 ? 24.874 8.273 -13.435 1.00 71.88 86 LYS A O 1
ATOM 700 N N . VAL A 1 87 ? 22.696 8.021 -12.902 1.00 67.31 87 VAL A N 1
ATOM 701 C CA . VAL A 1 87 ? 22.402 7.030 -13.946 1.00 67.31 87 VAL A CA 1
ATOM 702 C C . VAL A 1 87 ? 22.115 7.707 -15.297 1.00 67.31 87 VAL A C 1
ATOM 704 O O . VAL A 1 87 ? 22.312 7.094 -16.336 1.00 67.31 87 VAL A O 1
ATOM 707 N N . GLN A 1 88 ? 21.693 8.985 -15.309 1.00 63.75 88 GLN A N 1
ATOM 708 C CA . GLN A 1 88 ? 21.247 9.718 -16.515 1.00 63.75 88 GLN A CA 1
ATOM 709 C C . GLN A 1 88 ? 20.229 8.951 -17.386 1.00 63.75 88 GLN A C 1
ATOM 711 O O . GLN A 1 88 ? 20.029 9.275 -18.558 1.00 63.75 88 GLN A O 1
ATOM 716 N N . GLU A 1 89 ? 19.560 7.951 -16.814 1.00 56.88 89 GLU A N 1
ATOM 717 C CA . GLU A 1 89 ? 18.419 7.291 -17.431 1.00 56.88 89 GLU A CA 1
ATOM 718 C C . GLU A 1 89 ? 17.250 8.271 -17.529 1.00 56.88 89 GLU A C 1
ATOM 720 O O . GLU A 1 89 ? 17.167 9.215 -16.747 1.00 56.88 89 GLU A O 1
ATOM 725 N N . GLY A 1 90 ? 16.396 8.077 -18.537 1.00 57.88 90 GLY A N 1
ATOM 726 C CA . GLY A 1 90 ? 15.426 9.041 -19.059 1.00 57.88 90 GLY A CA 1
ATOM 727 C C . GLY A 1 90 ? 14.769 9.989 -18.044 1.00 57.88 90 GLY A C 1
ATOM 728 O O . GLY A 1 90 ? 14.444 9.628 -16.914 1.00 57.88 90 GLY A O 1
ATOM 729 N N . ILE A 1 91 ? 14.480 11.218 -18.499 1.00 55.88 91 ILE A N 1
ATOM 730 C CA . ILE A 1 91 ? 13.883 12.331 -17.724 1.00 55.88 91 ILE A CA 1
ATOM 731 C C . ILE A 1 91 ? 12.665 11.905 -16.876 1.00 55.88 91 ILE A C 1
ATOM 733 O O . ILE A 1 91 ? 12.371 12.521 -15.852 1.00 55.88 91 ILE A O 1
ATOM 737 N N . PHE A 1 92 ? 11.957 10.845 -17.273 1.00 57.12 92 PHE A N 1
ATOM 738 C CA . PHE A 1 92 ? 10.747 10.369 -16.611 1.00 57.12 92 PHE A CA 1
ATOM 739 C C . PHE A 1 92 ? 10.959 9.528 -15.345 1.00 57.12 92 PHE A C 1
ATOM 741 O O . PHE A 1 92 ? 10.012 9.419 -14.561 1.00 57.12 92 PHE A O 1
ATOM 748 N N . TYR A 1 93 ? 12.156 8.990 -15.093 1.00 63.03 93 TYR A N 1
ATOM 749 C CA . TYR A 1 93 ? 12.415 8.100 -13.953 1.00 63.03 93 TYR A CA 1
ATOM 750 C C . TYR A 1 93 ? 12.083 8.719 -12.574 1.00 63.03 93 TYR A C 1
ATOM 752 O O . TYR A 1 93 ? 11.365 8.088 -11.794 1.00 63.03 93 TYR A O 1
ATOM 760 N N . PRO A 1 94 ? 12.484 9.967 -12.247 1.00 66.00 94 PRO A N 1
ATOM 761 C CA . PRO A 1 94 ? 12.098 10.595 -10.980 1.00 66.00 94 PRO A CA 1
ATOM 762 C C . PRO A 1 94 ? 10.715 11.265 -11.027 1.00 66.00 94 PRO A C 1
ATOM 764 O O . PRO A 1 94 ? 10.106 11.486 -9.979 1.00 66.00 94 PRO A O 1
ATOM 767 N N . LEU A 1 95 ? 10.195 11.591 -12.217 1.00 69.62 95 LEU A N 1
ATOM 768 C CA . LEU A 1 95 ? 8.978 12.396 -12.370 1.00 69.62 95 LEU A CA 1
ATOM 769 C C . LEU A 1 95 ? 7.712 11.635 -11.979 1.00 69.62 95 LEU A C 1
ATOM 771 O O . LEU A 1 95 ? 6.880 12.180 -11.251 1.00 69.62 95 LEU A O 1
ATOM 775 N N . TYR A 1 96 ? 7.540 10.387 -12.428 1.00 74.25 96 TYR A N 1
ATOM 776 C CA . TYR A 1 96 ? 6.299 9.671 -12.120 1.00 74.25 96 TYR A CA 1
ATOM 777 C C . TYR A 1 96 ? 6.160 9.336 -10.626 1.00 74.25 96 TYR A C 1
ATOM 779 O O . TYR A 1 96 ? 5.069 9.575 -10.100 1.00 74.25 96 TYR A O 1
ATOM 787 N N . PRO A 1 97 ? 7.201 8.891 -9.881 1.00 74.44 97 PRO A N 1
ATOM 788 C CA . PRO A 1 97 ? 7.073 8.722 -8.440 1.00 74.44 97 PRO A CA 1
ATOM 789 C C . PRO A 1 97 ? 6.714 10.050 -7.772 1.00 74.44 97 PRO A C 1
ATOM 791 O O . PRO A 1 97 ? 5.779 10.082 -6.978 1.00 74.44 97 PRO A O 1
ATOM 794 N N . MET A 1 98 ? 7.378 11.157 -8.130 1.00 81.88 98 MET A N 1
ATOM 795 C CA . MET A 1 98 ? 7.072 12.480 -7.569 1.00 81.88 98 MET A CA 1
ATOM 796 C C . MET A 1 98 ? 5.601 12.875 -7.767 1.00 81.88 98 MET A C 1
ATOM 798 O O . MET A 1 98 ? 4.949 13.342 -6.835 1.00 81.88 98 MET A O 1
ATOM 802 N N . ILE A 1 99 ? 5.035 12.644 -8.953 1.00 82.38 99 ILE A N 1
ATOM 803 C CA . ILE A 1 99 ? 3.618 12.936 -9.210 1.00 82.38 99 ILE A CA 1
ATOM 804 C C . ILE A 1 99 ? 2.709 12.056 -8.337 1.00 82.38 99 ILE A C 1
ATOM 806 O O . ILE A 1 99 ? 1.804 12.574 -7.680 1.00 82.38 99 ILE A O 1
ATOM 810 N N . LEU A 1 100 ? 2.952 10.742 -8.286 1.00 82.62 100 LEU A N 1
ATOM 811 C CA . LEU A 1 100 ? 2.119 9.804 -7.518 1.00 82.62 100 LEU A CA 1
ATOM 812 C C . LEU A 1 100 ? 2.149 10.088 -6.015 1.00 82.62 100 LEU A C 1
ATOM 814 O O . LEU A 1 100 ? 1.112 10.090 -5.349 1.00 82.62 100 LEU A O 1
ATOM 818 N N . TRP A 1 101 ? 3.324 10.390 -5.479 1.00 83.94 101 TRP A N 1
ATOM 819 C CA . TRP A 1 101 ? 3.471 10.784 -4.086 1.00 83.94 101 TRP A CA 1
ATOM 820 C C . TRP A 1 101 ? 2.888 12.176 -3.801 1.00 83.94 101 TRP A C 1
ATOM 822 O O . TRP A 1 101 ? 2.306 12.390 -2.737 1.00 83.94 101 TRP A O 1
ATOM 832 N N . GLY A 1 102 ? 2.976 13.117 -4.747 1.00 86.06 102 GLY A N 1
ATOM 833 C CA . GLY A 1 102 ? 2.310 14.418 -4.651 1.00 86.06 102 GLY A CA 1
ATOM 834 C C . GLY A 1 102 ? 0.790 14.283 -4.521 1.00 86.06 102 GLY A C 1
ATOM 835 O O . GLY A 1 102 ? 0.179 14.937 -3.674 1.00 86.06 102 GLY A O 1
ATOM 836 N N . ILE A 1 103 ? 0.185 13.365 -5.283 1.00 86.19 103 ILE A N 1
ATOM 837 C CA . ILE A 1 103 ? -1.238 13.014 -5.152 1.00 86.19 103 ILE A CA 1
ATOM 838 C C . ILE A 1 103 ? -1.531 12.479 -3.750 1.00 86.19 103 ILE A C 1
ATOM 840 O O . ILE A 1 103 ? -2.480 12.931 -3.109 1.00 86.19 103 ILE A O 1
ATOM 844 N N . LEU A 1 104 ? -0.704 11.569 -3.232 1.00 85.00 104 LEU A N 1
ATOM 845 C CA . LEU A 1 104 ? -0.871 11.046 -1.875 1.00 85.00 104 LEU A CA 1
ATOM 846 C C . LEU A 1 104 ? -0.817 12.140 -0.804 1.00 85.00 104 LEU A C 1
ATOM 848 O O . LEU A 1 104 ? -1.634 12.141 0.117 1.00 85.00 104 LEU A O 1
ATOM 852 N N . ILE A 1 105 ? 0.099 13.100 -0.925 1.00 88.50 105 ILE A N 1
ATOM 853 C CA . ILE A 1 105 ? 0.177 14.237 0.002 1.00 88.50 105 ILE A CA 1
ATOM 854 C C . ILE A 1 105 ? -1.066 15.114 -0.092 1.00 88.50 105 ILE A C 1
ATOM 856 O O . ILE A 1 105 ? -1.585 15.528 0.946 1.00 88.50 105 ILE A O 1
ATOM 860 N N . ALA A 1 106 ? -1.574 15.375 -1.298 1.00 88.38 106 ALA A N 1
ATOM 861 C CA . ALA A 1 106 ? -2.824 16.108 -1.468 1.00 88.38 106 ALA A CA 1
ATOM 862 C C . ALA A 1 106 ? -3.988 15.379 -0.772 1.00 88.38 106 ALA A C 1
ATOM 864 O O . ALA A 1 106 ? -4.767 16.010 -0.058 1.00 88.38 106 ALA A O 1
ATOM 865 N N . PHE A 1 107 ? -4.049 14.048 -0.885 1.00 87.06 107 PHE A N 1
ATOM 866 C CA . PHE A 1 107 ? -5.023 13.212 -0.175 1.00 87.06 107 PHE A CA 1
ATOM 867 C C . PHE A 1 107 ? -4.875 13.315 1.349 1.00 87.06 107 PHE A C 1
ATOM 869 O O . PHE A 1 107 ? -5.846 13.620 2.041 1.00 87.06 107 PHE A O 1
ATOM 876 N N . HIS A 1 108 ? -3.672 13.112 1.893 1.00 86.25 108 HIS A N 1
ATOM 877 C CA . HIS A 1 108 ? -3.427 13.228 3.335 1.00 86.25 108 HIS A CA 1
ATOM 878 C C . HIS A 1 108 ? -3.723 14.636 3.867 1.00 86.25 108 HIS A C 1
ATOM 880 O O . HIS A 1 108 ? -4.261 14.774 4.968 1.00 86.25 108 HIS A O 1
ATOM 886 N N . SER A 1 109 ? -3.420 15.674 3.086 1.00 90.00 109 SER A N 1
ATOM 887 C CA . SER A 1 109 ? -3.710 17.067 3.441 1.00 90.00 109 SER A CA 1
ATOM 888 C C . SER A 1 109 ? -5.212 17.314 3.472 1.00 90.00 109 SER A C 1
ATOM 890 O O . SER A 1 109 ? -5.720 17.852 4.453 1.00 90.00 109 SER A O 1
ATOM 892 N N . PHE A 1 110 ? -5.937 16.850 2.450 1.00 90.62 110 PHE A N 1
ATOM 893 C CA . PHE A 1 110 ? -7.394 16.942 2.396 1.00 90.62 110 PHE A CA 1
ATOM 894 C C . PHE A 1 110 ? -8.042 16.273 3.611 1.00 90.62 110 PHE A C 1
ATOM 896 O O . PHE A 1 110 ? -8.854 16.898 4.293 1.00 90.62 110 PHE A O 1
ATOM 903 N N . ILE A 1 111 ? -7.638 15.037 3.926 1.00 87.62 111 ILE A N 1
ATOM 904 C CA . ILE A 1 111 ? -8.142 14.303 5.093 1.00 87.62 111 ILE A CA 1
ATOM 905 C C . ILE A 1 111 ? -7.835 15.059 6.387 1.00 87.62 111 ILE A C 1
ATOM 907 O O . ILE A 1 111 ? -8.718 15.183 7.227 1.00 87.62 111 ILE A O 1
ATOM 911 N N . SER A 1 112 ? -6.614 15.576 6.545 1.00 87.56 112 SER A N 1
ATOM 912 C CA . SER A 1 112 ? -6.223 16.310 7.756 1.00 87.56 112 SER A CA 1
ATOM 913 C C . SER A 1 112 ? -7.051 17.580 7.947 1.00 87.56 112 SER A C 1
ATOM 915 O O . SER A 1 112 ? -7.486 17.862 9.057 1.00 87.56 112 SER A O 1
ATOM 917 N N . ILE A 1 113 ? -7.327 18.320 6.869 1.00 91.06 113 ILE A N 1
ATOM 918 C CA . ILE A 1 113 ? -8.133 19.550 6.914 1.00 91.06 113 ILE A CA 1
ATOM 919 C C . ILE A 1 113 ? -9.607 19.244 7.203 1.00 91.06 113 ILE A C 1
ATOM 921 O O . ILE A 1 113 ? -10.280 20.015 7.881 1.00 91.06 113 ILE A O 1
ATOM 925 N N . LYS A 1 114 ? -10.130 18.138 6.667 1.00 91.00 114 LYS A N 1
ATOM 926 C CA . LYS A 1 114 ? -11.550 17.761 6.764 1.00 91.00 114 LYS A CA 1
ATOM 927 C C . LYS A 1 114 ? -11.846 16.732 7.845 1.00 91.00 114 LYS A C 1
ATOM 929 O O . LYS A 1 114 ? -12.938 16.168 7.856 1.00 91.00 114 LYS A O 1
ATOM 934 N N . TRP A 1 115 ? -10.895 16.488 8.741 1.00 88.69 115 TRP A N 1
ATOM 935 C CA . TRP A 1 115 ? -10.938 15.355 9.653 1.00 88.69 115 TRP A CA 1
ATOM 936 C C . TRP A 1 115 ? -12.179 15.331 10.549 1.00 88.69 115 TRP A C 1
ATOM 938 O O . TRP A 1 115 ? -12.798 14.278 10.677 1.00 88.69 115 TRP A O 1
ATOM 948 N N . ASP A 1 116 ? -12.585 16.470 11.111 1.00 88.44 116 ASP A N 1
ATOM 949 C CA . ASP A 1 116 ? -13.738 16.532 12.017 1.00 88.44 116 ASP A CA 1
ATOM 950 C C . ASP A 1 116 ? -15.056 16.171 11.315 1.00 88.44 116 ASP A C 1
ATOM 952 O O . ASP A 1 116 ? -15.812 15.327 11.806 1.00 88.44 116 ASP A O 1
ATOM 956 N N . ASP A 1 117 ? -15.301 16.744 10.132 1.00 89.75 117 ASP A N 1
ATOM 957 C CA . ASP A 1 117 ? -16.486 16.462 9.308 1.00 89.75 117 ASP A CA 1
ATOM 958 C C . ASP A 1 117 ? -16.532 14.981 8.905 1.00 89.75 117 ASP A C 1
ATOM 960 O O . ASP A 1 117 ? -17.550 14.291 9.020 1.00 89.75 117 ASP A O 1
ATOM 964 N N . ILE A 1 118 ? -15.381 14.479 8.465 1.00 88.12 118 ILE A N 1
ATOM 965 C CA . ILE A 1 118 ? -15.155 13.096 8.063 1.00 88.12 118 ILE A CA 1
ATOM 966 C C . ILE A 1 118 ? -15.416 12.121 9.219 1.00 88.12 118 ILE A C 1
ATOM 968 O O . ILE A 1 118 ? -16.075 11.085 9.047 1.00 88.12 118 ILE A O 1
ATOM 972 N N . LEU A 1 119 ? -14.873 12.428 10.398 1.00 87.19 119 LEU A N 1
ATOM 973 C CA . LEU A 1 119 ? -14.972 11.578 11.571 1.00 87.19 119 LEU A CA 1
ATOM 974 C C . LEU A 1 119 ? -16.418 11.537 12.048 1.00 87.19 119 LEU A C 1
ATOM 976 O O . LEU A 1 119 ? -16.913 10.455 12.360 1.00 87.19 119 LEU A O 1
ATOM 980 N N . LYS A 1 120 ? -17.111 12.680 12.042 1.00 88.56 120 LYS A N 1
ATOM 981 C CA . LYS A 1 120 ? -18.536 12.766 12.366 1.00 88.56 120 LYS A CA 1
ATOM 982 C C . LYS A 1 120 ? -19.377 11.873 11.453 1.00 88.56 120 LYS A C 1
ATOM 984 O O . LYS A 1 120 ? -20.111 11.029 11.957 1.00 88.56 120 LYS A O 1
ATOM 989 N N . GLY A 1 121 ? -19.213 11.979 10.133 1.00 86.81 121 GLY A N 1
ATOM 990 C CA . GLY A 1 121 ? -19.947 11.126 9.188 1.00 86.81 121 GLY A CA 1
ATOM 991 C C . GLY A 1 121 ? -19.650 9.632 9.378 1.00 86.81 121 GLY A C 1
ATOM 992 O O . GLY A 1 121 ? -20.552 8.795 9.326 1.00 86.81 121 GLY A O 1
ATOM 993 N N . SER A 1 122 ? -18.393 9.290 9.674 1.00 86.00 122 SER A N 1
ATOM 994 C CA . SER A 1 122 ? -17.989 7.904 9.951 1.00 86.00 122 SER A CA 1
ATOM 995 C C . SER A 1 122 ? -18.614 7.365 11.243 1.00 86.00 122 SER A C 1
ATOM 997 O O . SER A 1 122 ? -19.019 6.205 11.289 1.00 86.00 122 SER A O 1
ATOM 999 N N . LEU A 1 123 ? -18.712 8.192 12.288 1.00 89.38 123 LEU A N 1
ATOM 1000 C CA . LEU A 1 123 ? -19.362 7.835 13.551 1.00 89.38 123 LEU A CA 1
ATOM 1001 C C . LEU A 1 123 ? -20.854 7.556 13.348 1.00 89.38 123 LEU A C 1
ATOM 1003 O O . LEU A 1 123 ? -21.321 6.500 13.767 1.00 89.38 123 LEU A O 1
ATOM 1007 N N . GLU A 1 124 ? -21.568 8.441 12.648 1.00 88.19 124 GLU A N 1
ATOM 1008 C CA . GLU A 1 124 ? -23.000 8.279 12.354 1.00 88.19 124 GLU A CA 1
ATOM 1009 C C . GLU A 1 124 ? -23.284 6.986 11.571 1.00 88.19 124 GLU A C 1
ATOM 1011 O O . GLU A 1 124 ? -24.261 6.284 11.839 1.00 88.19 124 GLU A O 1
ATOM 1016 N N . MET A 1 125 ? -22.414 6.630 10.620 1.00 85.62 125 MET A N 1
ATOM 1017 C CA . MET A 1 125 ? -22.533 5.386 9.856 1.00 85.62 125 MET A CA 1
ATOM 1018 C C . MET A 1 125 ? -22.339 4.140 10.735 1.00 85.62 125 MET A C 1
ATOM 1020 O O . MET A 1 125 ? -23.155 3.220 10.672 1.00 85.62 125 MET A O 1
ATOM 1024 N N . ILE A 1 126 ? -21.285 4.101 11.561 1.00 88.50 126 ILE A N 1
ATOM 1025 C CA . ILE A 1 126 ? -21.028 2.962 12.462 1.00 88.50 126 ILE A CA 1
ATOM 1026 C C . ILE A 1 126 ? -22.141 2.831 13.505 1.00 88.50 126 ILE A C 1
ATOM 1028 O O . ILE A 1 126 ? -22.558 1.712 13.799 1.00 88.50 126 ILE A O 1
ATOM 1032 N N . GLU A 1 127 ? -22.642 3.943 14.043 1.00 88.06 127 GLU A N 1
ATOM 1033 C CA . GLU A 1 127 ? -23.703 3.945 15.055 1.00 88.06 127 GLU A CA 1
ATOM 1034 C C . GLU A 1 127 ? -24.995 3.331 14.509 1.00 88.06 127 GLU A C 1
ATOM 1036 O O . GLU A 1 127 ? -25.592 2.470 15.155 1.00 88.06 127 GLU A O 1
ATOM 1041 N N . ARG A 1 128 ? -25.374 3.685 13.274 1.00 86.50 128 ARG A N 1
ATOM 1042 C CA . ARG A 1 128 ? -26.520 3.074 12.580 1.00 86.50 128 ARG A CA 1
ATOM 1043 C C . ARG A 1 128 ? -26.335 1.579 12.333 1.00 86.50 128 ARG A C 1
ATOM 1045 O O . ARG A 1 128 ? -27.311 0.837 12.358 1.00 86.50 128 ARG A O 1
ATOM 1052 N N . GLN A 1 129 ? -25.109 1.143 12.056 1.00 84.00 129 GLN A N 1
ATOM 1053 C CA . GLN A 1 129 ? -24.833 -0.230 11.636 1.00 84.00 129 GLN A CA 1
ATOM 1054 C C . GLN A 1 129 ? -24.635 -1.205 12.807 1.00 84.00 129 GLN A C 1
ATOM 1056 O O . GLN A 1 129 ? -24.972 -2.381 12.682 1.00 84.00 129 GLN A O 1
ATOM 1061 N N . PHE A 1 130 ? -24.081 -0.744 13.930 1.00 82.00 130 PHE A N 1
ATOM 1062 C CA . PHE A 1 130 ? -23.639 -1.602 15.037 1.00 82.00 130 PHE A CA 1
ATOM 1063 C C . PHE A 1 130 ? -24.203 -1.194 16.401 1.00 82.00 130 PHE A C 1
ATOM 1065 O O . PHE A 1 130 ? -23.595 -1.561 17.397 1.00 82.00 130 PHE A O 1
ATOM 1072 N N . GLY A 1 131 ? -25.294 -0.419 16.444 1.00 79.69 131 GLY A N 1
ATOM 1073 C CA . GLY A 1 131 ? -25.832 0.267 17.630 1.00 79.69 131 GLY A CA 1
ATOM 1074 C C . GLY A 1 131 ? -25.651 -0.428 18.991 1.00 79.69 131 GLY A C 1
ATOM 1075 O O . GLY A 1 131 ? -25.686 -1.649 19.106 1.00 79.69 131 GLY A O 1
ATOM 1076 N N . GLY A 1 132 ? -25.486 0.373 20.048 1.00 83.19 132 GLY A N 1
ATOM 1077 C CA . GLY A 1 132 ? -25.230 -0.122 21.409 1.00 83.19 132 GLY A CA 1
ATOM 1078 C C . GLY A 1 132 ? -23.747 -0.262 21.776 1.00 83.19 132 GLY A C 1
ATOM 1079 O O . GLY A 1 132 ? -23.440 -0.759 22.855 1.00 83.19 132 GLY A O 1
ATOM 1080 N N . LEU A 1 133 ? -22.835 0.195 20.912 1.00 86.50 133 LEU A N 1
ATOM 1081 C CA . LEU A 1 133 ? -21.415 0.348 21.241 1.00 86.50 133 LEU A CA 1
ATOM 1082 C C . LEU A 1 133 ? -21.200 1.538 22.179 1.00 86.50 133 LEU A C 1
ATOM 1084 O O . LEU A 1 133 ? -21.859 2.573 22.045 1.00 86.50 133 LEU A O 1
ATOM 1088 N N . ASP A 1 134 ? -20.221 1.432 23.074 1.00 91.31 134 ASP A N 1
ATOM 1089 C CA . ASP A 1 134 ? -19.779 2.595 23.836 1.00 91.31 134 ASP A CA 1
ATOM 1090 C C . ASP A 1 134 ? -19.048 3.617 22.938 1.00 91.31 134 ASP A C 1
ATOM 1092 O O . ASP A 1 134 ? -18.635 3.335 21.808 1.00 91.31 134 ASP A O 1
ATOM 1096 N N . LYS A 1 135 ? -18.871 4.843 23.444 1.00 87.25 135 LYS A N 1
ATOM 1097 C CA . LYS A 1 135 ? -18.261 5.947 22.681 1.00 87.25 135 LYS A CA 1
ATOM 1098 C C . LYS A 1 135 ? -16.830 5.648 22.217 1.00 87.25 135 LYS A C 1
ATOM 1100 O O . LYS A 1 135 ? -16.417 6.142 21.165 1.00 87.25 135 LYS A O 1
ATOM 1105 N N . TYR A 1 136 ? -16.057 4.902 23.001 1.00 88.38 136 TYR A N 1
ATOM 1106 C CA . TYR A 1 136 ? -14.679 4.552 22.675 1.00 88.38 136 TYR A CA 1
ATOM 1107 C C . TYR A 1 136 ? -14.639 3.495 21.568 1.00 88.38 136 TYR A C 1
ATOM 1109 O O . TYR A 1 136 ? -13.949 3.688 20.562 1.00 88.38 136 TYR A O 1
ATOM 1117 N N . GLU A 1 137 ? -15.428 2.430 21.697 1.00 88.50 137 GLU A N 1
ATOM 1118 C CA . GLU A 1 137 ? -15.553 1.371 20.692 1.00 88.50 137 GLU A CA 1
ATOM 1119 C C . GLU A 1 137 ? -16.095 1.898 19.363 1.00 88.50 137 GLU A C 1
ATOM 1121 O O . GLU A 1 137 ? -15.549 1.584 18.297 1.00 88.50 137 GLU A O 1
ATOM 1126 N N . LEU A 1 138 ? -17.117 2.755 19.424 1.00 89.00 138 LEU A N 1
ATOM 1127 C CA . LEU A 1 138 ? -17.691 3.432 18.265 1.00 89.00 138 LEU A CA 1
ATOM 1128 C C . LEU A 1 138 ? -16.615 4.229 17.522 1.00 89.00 138 LEU A C 1
ATOM 1130 O O . LEU A 1 138 ? -16.426 4.067 16.313 1.00 89.00 138 LEU A O 1
ATOM 1134 N N . ARG A 1 139 ? -15.847 5.045 18.254 1.00 88.69 139 ARG A N 1
ATOM 1135 C CA . ARG A 1 139 ? -14.781 5.870 17.674 1.00 88.69 139 ARG A CA 1
ATOM 1136 C C . ARG A 1 139 ? -13.641 5.031 17.109 1.00 88.69 139 ARG A C 1
ATOM 1138 O O . ARG A 1 139 ? -13.115 5.370 16.049 1.00 88.69 139 ARG A O 1
ATOM 1145 N N . ALA A 1 140 ? -13.261 3.941 17.770 1.00 87.62 140 ALA A N 1
ATOM 1146 C CA . ALA A 1 140 ? -12.221 3.038 17.284 1.00 87.62 140 ALA A CA 1
ATOM 1147 C C . ALA A 1 140 ? -12.635 2.338 15.978 1.00 87.62 140 ALA A C 1
ATOM 1149 O O . ALA A 1 140 ? -11.855 2.311 15.020 1.00 87.62 140 ALA A O 1
ATOM 1150 N N . LYS A 1 141 ? -13.870 1.825 15.904 1.00 89.00 141 LYS A N 1
ATOM 1151 C CA . LYS A 1 141 ? -14.421 1.206 14.687 1.00 89.00 141 LYS A CA 1
ATOM 1152 C C . LYS A 1 141 ? -14.560 2.210 13.548 1.00 89.00 141 LYS A C 1
ATOM 1154 O O . LYS A 1 141 ? -14.138 1.895 12.438 1.00 89.00 141 LYS A O 1
ATOM 1159 N N . ALA A 1 142 ? -15.059 3.416 13.823 1.00 89.06 142 ALA A N 1
ATOM 1160 C CA . ALA A 1 142 ? -15.189 4.477 12.824 1.00 89.06 142 ALA A CA 1
ATOM 1161 C C . ALA A 1 142 ? -13.833 4.855 12.221 1.00 89.06 142 ALA A C 1
ATOM 1163 O O . ALA A 1 142 ? -13.675 4.818 11.003 1.00 89.06 142 ALA A O 1
ATOM 1164 N N . LYS A 1 143 ? -12.819 5.109 13.061 1.00 88.56 143 LYS A N 1
ATOM 1165 C CA . LYS A 1 143 ? -11.452 5.397 12.596 1.00 88.56 143 LYS A CA 1
ATOM 1166 C C . LYS A 1 143 ? -10.870 4.257 11.760 1.00 88.56 143 LYS A C 1
ATOM 1168 O O . LYS A 1 143 ? -10.213 4.515 10.757 1.00 88.56 143 LYS A O 1
ATOM 1173 N N . ARG A 1 144 ? -11.099 3.000 12.158 1.00 87.88 144 ARG A N 1
ATOM 1174 C CA . ARG A 1 144 ? -10.571 1.834 11.438 1.00 87.88 144 ARG A CA 1
ATOM 1175 C C . ARG A 1 144 ? -11.256 1.635 10.087 1.00 87.88 144 ARG A C 1
ATOM 1177 O O . ARG A 1 144 ? -10.560 1.431 9.099 1.00 87.88 144 ARG A O 1
ATOM 1184 N N . LEU A 1 145 ? -12.585 1.708 10.026 1.00 86.94 145 LEU A N 1
ATOM 1185 C CA . LEU A 1 145 ? -13.316 1.605 8.762 1.00 86.94 145 LEU A CA 1
ATOM 1186 C C . LEU A 1 145 ? -12.900 2.722 7.803 1.00 86.94 145 LEU A C 1
ATOM 1188 O O . LEU A 1 145 ? -12.578 2.450 6.648 1.00 86.94 145 LEU A O 1
ATOM 1192 N N . PHE A 1 146 ? -12.832 3.950 8.319 1.00 87.69 146 PHE A N 1
ATOM 1193 C CA . PHE A 1 146 ? -12.350 5.106 7.580 1.00 87.69 146 PHE A CA 1
ATOM 1194 C C . PHE A 1 146 ? -10.945 4.871 7.016 1.00 87.69 146 PHE A C 1
ATOM 1196 O O . PHE A 1 146 ? -10.736 5.026 5.817 1.00 87.69 146 PHE A O 1
ATOM 1203 N N . PHE A 1 147 ? -9.991 4.441 7.849 1.00 86.62 147 PHE A N 1
ATOM 1204 C CA . PHE A 1 147 ? -8.617 4.181 7.417 1.00 86.62 147 PHE A CA 1
ATOM 1205 C C . PHE A 1 147 ? -8.567 3.247 6.202 1.00 86.62 147 PHE A C 1
ATOM 1207 O O . PHE A 1 147 ? -7.893 3.549 5.221 1.00 86.62 147 PHE A O 1
ATOM 1214 N N . TRP A 1 148 ? -9.316 2.143 6.232 1.00 88.75 148 TRP A N 1
ATOM 1215 C CA . TRP A 1 148 ? -9.312 1.180 5.131 1.00 88.75 148 TRP A CA 1
ATOM 1216 C C . TRP A 1 148 ? -10.060 1.658 3.894 1.00 88.75 148 TRP A C 1
ATOM 1218 O O . TRP A 1 148 ? -9.599 1.398 2.785 1.00 88.75 148 TRP A O 1
ATOM 1228 N N . GLN A 1 149 ? -11.161 2.393 4.063 1.00 89.62 149 GLN A N 1
ATOM 1229 C CA . GLN A 1 149 ? -11.851 3.039 2.948 1.00 89.62 149 GLN A CA 1
ATOM 1230 C C . GLN A 1 149 ? -10.910 3.992 2.207 1.00 89.62 149 GLN A C 1
ATOM 1232 O O . GLN A 1 149 ? -10.794 3.939 0.984 1.00 89.62 149 GLN A O 1
ATOM 1237 N N . TRP A 1 150 ? -10.200 4.835 2.952 1.00 86.06 150 TRP A N 1
ATOM 1238 C CA . TRP A 1 150 ? -9.298 5.826 2.376 1.00 86.06 150 TRP A CA 1
ATOM 1239 C C . TRP A 1 150 ? -8.036 5.223 1.808 1.00 86.06 150 TRP A C 1
ATOM 1241 O O . TRP A 1 150 ? -7.611 5.622 0.728 1.00 86.06 150 TRP A O 1
ATOM 1251 N N . SER A 1 151 ? -7.474 4.228 2.488 1.00 86.25 151 SER A N 1
ATOM 1252 C CA . SER A 1 151 ? -6.369 3.445 1.952 1.00 86.25 151 SER A CA 1
ATOM 1253 C C . SER A 1 151 ? -6.755 2.835 0.602 1.00 86.25 151 SER A C 1
ATOM 1255 O O . SER A 1 151 ? -6.009 2.989 -0.361 1.00 86.25 151 SER A O 1
ATOM 1257 N N . LEU A 1 152 ? -7.945 2.239 0.479 1.00 90.31 152 LEU A N 1
ATOM 1258 C CA . LEU A 1 152 ? -8.429 1.692 -0.790 1.00 90.31 152 LEU A CA 1
ATOM 1259 C C . LEU A 1 152 ? -8.589 2.773 -1.871 1.00 90.31 152 LEU A C 1
ATOM 1261 O O . LEU A 1 152 ? -8.101 2.593 -2.985 1.00 90.31 152 LEU A O 1
ATOM 1265 N N . MET A 1 153 ? -9.227 3.903 -1.551 1.00 90.88 153 MET A N 1
ATOM 1266 C CA . MET A 1 153 ? -9.400 5.012 -2.500 1.00 90.88 153 MET A CA 1
ATOM 1267 C C . MET A 1 153 ? -8.060 5.567 -2.993 1.00 90.88 153 MET A C 1
ATOM 1269 O O . MET A 1 153 ? -7.902 5.804 -4.189 1.00 90.88 153 MET A O 1
ATOM 1273 N N . ALA A 1 154 ? -7.089 5.732 -2.092 1.00 86.62 154 ALA A N 1
ATOM 1274 C CA . ALA A 1 154 ? -5.744 6.172 -2.440 1.00 86.62 154 ALA A CA 1
ATOM 1275 C C . ALA A 1 154 ? -5.065 5.177 -3.392 1.00 86.62 154 ALA A C 1
ATOM 1277 O O . ALA A 1 154 ? -4.558 5.585 -4.431 1.00 86.62 154 ALA A O 1
ATOM 1278 N N . HIS A 1 155 ? -5.127 3.872 -3.108 1.00 86.50 155 HIS A N 1
ATOM 1279 C CA . HIS A 1 155 ? -4.554 2.855 -3.996 1.00 86.50 155 HIS A CA 1
ATOM 1280 C C . HIS A 1 155 ? -5.214 2.840 -5.378 1.00 86.50 155 HIS A C 1
ATOM 1282 O O . HIS A 1 155 ? -4.506 2.724 -6.373 1.00 86.50 155 HIS A O 1
ATOM 1288 N N . ILE A 1 156 ? -6.538 3.012 -5.468 1.00 92.44 156 ILE A N 1
ATOM 1289 C CA . ILE A 1 156 ? -7.248 3.114 -6.755 1.00 92.44 156 ILE A CA 1
ATOM 1290 C C . ILE A 1 156 ? -6.802 4.360 -7.532 1.00 92.44 156 ILE A C 1
ATOM 1292 O O . ILE A 1 156 ? -6.556 4.279 -8.735 1.00 92.44 156 ILE A O 1
ATOM 1296 N N . ALA A 1 157 ? -6.673 5.507 -6.859 1.00 90.56 157 ALA A N 1
ATOM 1297 C CA . ALA A 1 157 ? -6.241 6.749 -7.494 1.00 90.56 157 ALA A CA 1
ATOM 1298 C C . ALA A 1 157 ? -4.803 6.646 -8.024 1.00 90.56 157 ALA A C 1
ATOM 1300 O O . ALA A 1 157 ? -4.551 6.963 -9.188 1.00 90.56 157 ALA A O 1
ATOM 1301 N N . ILE A 1 158 ? -3.871 6.154 -7.202 1.00 86.69 158 ILE A N 1
ATOM 1302 C CA . ILE A 1 158 ? -2.478 5.964 -7.621 1.00 86.69 158 ILE A CA 1
ATOM 1303 C C . ILE A 1 158 ? -2.380 4.894 -8.704 1.00 86.69 158 ILE A C 1
ATOM 1305 O O . ILE A 1 158 ? -1.582 5.048 -9.613 1.00 86.69 158 ILE A O 1
ATOM 1309 N N . TYR A 1 159 ? -3.192 3.841 -8.657 1.00 88.56 159 TYR A N 1
ATOM 1310 C CA . TYR A 1 159 ? -3.238 2.847 -9.722 1.00 88.56 159 TYR A CA 1
ATOM 1311 C C . TYR A 1 159 ? -3.623 3.472 -11.062 1.00 88.56 159 TYR A C 1
ATOM 1313 O O . TYR A 1 159 ? -2.900 3.317 -12.043 1.00 88.56 159 TYR A O 1
ATOM 1321 N N . ALA A 1 160 ? -4.725 4.225 -11.099 1.00 91.12 160 ALA A N 1
ATOM 1322 C CA . ALA A 1 160 ? -5.203 4.847 -12.327 1.00 91.12 160 ALA A CA 1
ATOM 1323 C C . ALA A 1 160 ? -4.177 5.837 -12.898 1.00 91.12 160 ALA A C 1
ATOM 1325 O O . ALA A 1 160 ? -3.825 5.757 -14.073 1.00 91.12 160 ALA A O 1
ATOM 1326 N N . VAL A 1 161 ? -3.659 6.742 -12.062 1.00 90.00 161 VAL A N 1
ATOM 1327 C CA . VAL A 1 161 ? -2.675 7.738 -12.509 1.00 90.00 161 VAL A CA 1
ATOM 1328 C C . VAL A 1 161 ? -1.329 7.082 -12.809 1.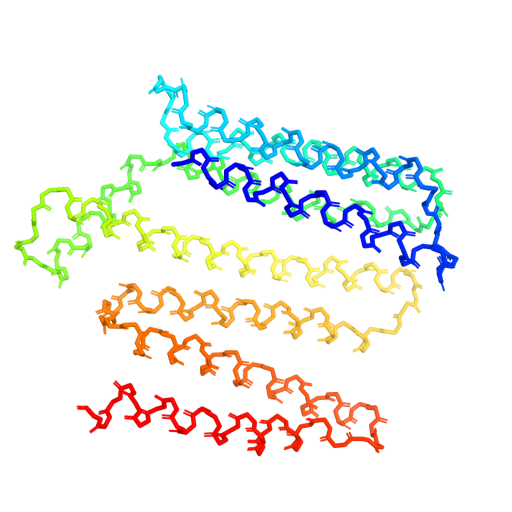00 90.00 161 VAL A C 1
ATOM 1330 O O . VAL A 1 161 ? -0.711 7.373 -13.827 1.00 90.00 161 VAL A O 1
ATOM 1333 N N . GLY A 1 162 ? -0.888 6.160 -11.961 1.00 87.44 162 GLY A N 1
ATOM 1334 C CA . GLY A 1 162 ? 0.384 5.456 -12.077 1.00 87.44 162 GLY A CA 1
ATOM 1335 C C . GLY A 1 162 ? 0.479 4.642 -13.350 1.00 87.44 162 GLY A C 1
ATOM 1336 O O . GLY A 1 162 ? 1.496 4.727 -14.028 1.00 87.44 162 GLY A O 1
ATOM 1337 N N . LEU A 1 163 ? -0.581 3.934 -13.742 1.00 89.62 163 LEU A N 1
ATOM 1338 C CA . LEU A 1 163 ? -0.584 3.218 -15.015 1.00 89.62 163 LEU A CA 1
ATOM 1339 C C . LEU A 1 163 ? -0.498 4.140 -16.223 1.00 89.62 163 LEU A C 1
ATOM 1341 O O . LEU A 1 163 ? 0.215 3.814 -17.170 1.00 89.62 163 LEU A O 1
ATOM 1345 N N . VAL A 1 164 ? -1.175 5.289 -16.192 1.00 91.56 164 VAL A N 1
ATOM 1346 C CA . VAL A 1 164 ? -1.061 6.282 -17.267 1.00 91.56 164 VAL A CA 1
ATOM 1347 C C . VAL A 1 164 ? 0.367 6.811 -17.345 1.00 91.56 164 VAL A C 1
ATOM 1349 O O . VAL A 1 164 ? 0.946 6.833 -18.427 1.00 91.56 164 VAL A O 1
ATOM 1352 N N . LEU A 1 165 ? 0.962 7.187 -16.210 1.00 87.56 165 LEU A N 1
ATOM 1353 C CA . LEU A 1 165 ? 2.324 7.719 -16.180 1.00 87.56 165 LEU A CA 1
ATOM 1354 C C . LEU A 1 165 ? 3.358 6.680 -16.618 1.00 87.56 165 LEU A C 1
ATOM 1356 O O . LEU A 1 165 ? 4.190 6.992 -17.460 1.00 87.56 165 LEU A O 1
ATOM 1360 N N . ILE A 1 166 ? 3.280 5.446 -16.110 1.00 84.00 166 ILE A N 1
ATOM 1361 C CA . ILE A 1 166 ? 4.178 4.355 -16.515 1.00 84.00 166 ILE A CA 1
ATOM 1362 C C . ILE A 1 166 ? 4.002 4.056 -18.008 1.00 84.00 166 ILE A C 1
ATOM 1364 O O . ILE A 1 166 ? 4.993 3.905 -18.713 1.00 84.00 166 ILE A O 1
ATOM 1368 N N . GLY A 1 167 ? 2.767 4.027 -18.518 1.00 88.06 167 GLY A N 1
ATOM 1369 C CA . GLY A 1 167 ? 2.502 3.825 -19.943 1.00 88.06 167 GLY A CA 1
ATOM 1370 C C . GLY A 1 167 ? 3.101 4.925 -20.826 1.00 88.06 167 GLY A C 1
ATOM 1371 O O . GLY A 1 167 ? 3.689 4.618 -21.861 1.00 88.06 167 GLY A O 1
ATOM 1372 N N . ILE A 1 168 ? 3.010 6.191 -20.400 1.00 88.19 168 ILE A N 1
ATOM 1373 C CA . ILE A 1 168 ? 3.666 7.324 -21.073 1.00 88.19 168 ILE A CA 1
ATOM 1374 C C . ILE A 1 168 ? 5.188 7.153 -21.048 1.00 88.19 168 ILE A C 1
ATOM 1376 O O . ILE A 1 168 ? 5.815 7.278 -22.098 1.00 88.19 168 ILE A O 1
ATOM 1380 N N . THR A 1 169 ? 5.777 6.823 -19.893 1.00 82.75 169 THR A N 1
ATOM 1381 C CA . THR A 1 169 ? 7.223 6.572 -19.766 1.00 82.75 169 THR A CA 1
ATOM 1382 C C . THR A 1 169 ? 7.672 5.477 -20.725 1.00 82.75 169 THR A C 1
ATOM 1384 O O . THR A 1 169 ? 8.577 5.696 -21.522 1.00 82.75 169 THR A O 1
ATOM 1387 N N . MET A 1 170 ? 6.985 4.332 -20.723 1.00 84.69 170 MET A N 1
ATOM 1388 C CA . MET A 1 170 ? 7.300 3.212 -21.609 1.00 84.69 170 MET A CA 1
ATOM 1389 C C . MET A 1 170 ? 7.203 3.603 -23.087 1.00 84.69 170 MET A C 1
ATOM 1391 O O . MET A 1 170 ? 8.054 3.204 -23.876 1.00 84.69 170 MET A O 1
ATOM 1395 N N . ALA A 1 171 ? 6.199 4.399 -23.468 1.00 88.31 171 ALA A N 1
ATOM 1396 C CA . ALA A 1 171 ? 6.049 4.875 -24.840 1.00 88.31 171 ALA A CA 1
ATOM 1397 C C . ALA A 1 171 ? 7.195 5.810 -25.264 1.00 88.31 171 ALA A C 1
ATOM 1399 O O . ALA A 1 171 ? 7.696 5.690 -26.379 1.00 88.31 171 ALA A O 1
ATOM 1400 N N . ILE A 1 172 ? 7.630 6.713 -24.379 1.00 85.94 172 ILE A N 1
ATOM 1401 C CA . ILE A 1 172 ? 8.760 7.624 -24.626 1.00 85.94 172 ILE A CA 1
ATOM 1402 C C . ILE A 1 172 ? 10.073 6.841 -24.729 1.00 85.94 172 ILE A C 1
ATOM 1404 O O . ILE A 1 172 ? 10.867 7.073 -25.638 1.00 85.94 172 ILE A O 1
ATOM 1408 N N . GLU A 1 173 ? 10.285 5.886 -23.826 1.00 82.88 173 GLU A N 1
ATOM 1409 C CA . GLU A 1 173 ? 11.497 5.061 -23.753 1.00 82.88 173 GLU A CA 1
ATOM 1410 C C . GLU A 1 173 ? 11.497 3.904 -24.763 1.00 82.88 173 GLU A C 1
ATOM 1412 O O . GLU A 1 173 ? 12.427 3.103 -24.794 1.00 82.88 173 GLU A O 1
ATOM 1417 N N . SER A 1 174 ? 10.471 3.815 -25.618 1.00 87.38 174 SER A N 1
ATOM 1418 C CA . SER A 1 174 ? 10.310 2.741 -26.609 1.00 87.38 174 SER A CA 1
ATOM 1419 C C . SER A 1 174 ? 10.329 1.332 -25.996 1.00 87.38 174 SER A C 1
ATOM 1421 O O . SER A 1 174 ? 10.697 0.353 -26.648 1.00 87.38 174 SER A O 1
ATOM 1423 N N . VAL A 1 175 ? 9.898 1.212 -24.739 1.00 85.12 175 VAL A N 1
ATOM 1424 C CA . VAL A 1 175 ? 9.702 -0.064 -24.049 1.00 85.12 175 VAL A CA 1
ATOM 1425 C C . VAL A 1 175 ? 8.416 -0.707 -24.562 1.00 85.12 175 VAL A C 1
ATOM 1427 O O . VAL A 1 175 ? 7.405 -0.040 -24.785 1.00 85.12 175 VAL A O 1
ATOM 1430 N N . ASN A 1 176 ? 8.423 -2.031 -24.729 1.00 86.88 176 ASN A N 1
ATOM 1431 C 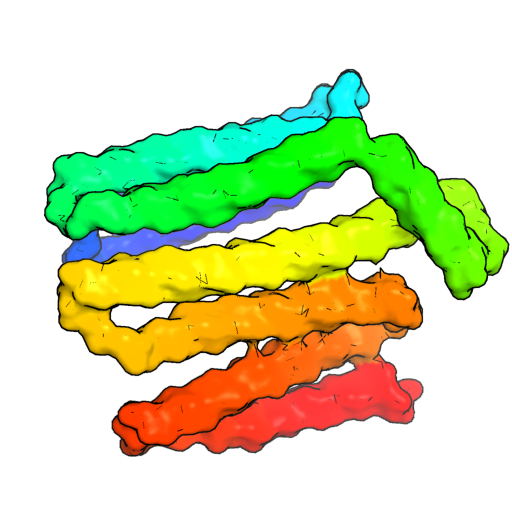CA . ASN A 1 176 ? 7.243 -2.770 -25.168 1.00 86.88 176 ASN A CA 1
ATOM 1432 C C . ASN A 1 176 ? 6.059 -2.548 -24.209 1.00 86.88 176 ASN A C 1
ATOM 1434 O O . ASN A 1 176 ? 6.054 -3.067 -23.092 1.00 86.88 176 ASN A O 1
ATOM 1438 N N . ILE A 1 177 ? 5.025 -1.843 -24.678 1.00 88.69 177 ILE A N 1
ATOM 1439 C CA . ILE A 1 177 ? 3.835 -1.495 -23.890 1.00 88.69 177 ILE A CA 1
ATOM 1440 C C . ILE A 1 177 ? 3.080 -2.719 -23.356 1.00 88.69 177 ILE A C 1
ATOM 1442 O O . ILE A 1 177 ? 2.386 -2.617 -22.349 1.00 88.69 177 ILE A O 1
ATOM 1446 N N . ALA A 1 178 ? 3.247 -3.900 -23.965 1.00 87.69 178 ALA A N 1
ATOM 1447 C CA . ALA A 1 178 ? 2.680 -5.141 -23.442 1.00 87.69 178 ALA A CA 1
ATOM 1448 C C . ALA A 1 178 ? 3.183 -5.461 -22.024 1.00 87.69 178 ALA A C 1
ATOM 1450 O O . ALA A 1 178 ? 2.466 -6.094 -21.254 1.00 87.69 178 ALA A O 1
ATOM 1451 N N . LEU A 1 179 ? 4.373 -4.979 -21.643 1.00 85.06 179 LEU A N 1
ATOM 1452 C CA . LEU A 1 179 ? 4.925 -5.147 -20.297 1.00 85.06 179 LEU A CA 1
ATOM 1453 C C . LEU A 1 179 ? 4.195 -4.305 -19.236 1.00 85.06 179 LEU A C 1
ATOM 1455 O O . LEU A 1 179 ? 4.347 -4.588 -18.050 1.00 85.06 179 LEU A O 1
ATOM 1459 N N . LEU A 1 180 ? 3.345 -3.342 -19.626 1.00 87.31 180 LEU A N 1
ATOM 1460 C CA . LEU A 1 180 ? 2.504 -2.558 -18.706 1.00 87.31 180 LEU A CA 1
ATOM 1461 C C . LEU A 1 180 ? 1.527 -3.448 -17.918 1.00 87.31 180 LEU A C 1
ATOM 1463 O O . LEU A 1 180 ? 1.055 -3.077 -16.843 1.00 87.31 180 LEU A O 1
ATOM 1467 N N . ILE A 1 181 ?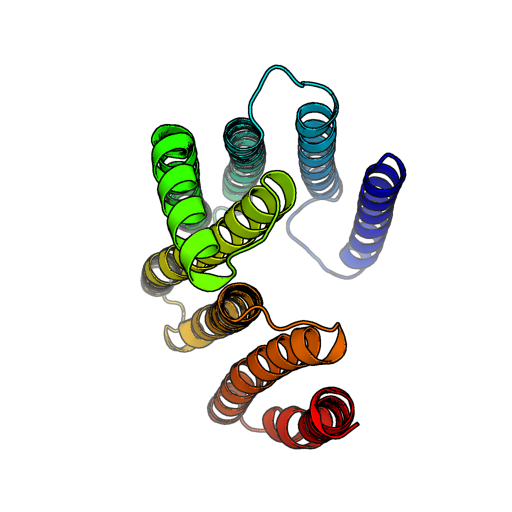 1.263 -4.660 -18.409 1.00 86.00 181 ILE A N 1
ATOM 1468 C CA . ILE A 1 181 ? 0.463 -5.654 -17.697 1.00 86.00 181 ILE A CA 1
ATOM 1469 C C . ILE A 1 181 ? 1.074 -6.055 -16.348 1.00 86.00 181 ILE A C 1
ATOM 1471 O O . ILE A 1 181 ? 0.331 -6.348 -15.416 1.00 86.00 181 ILE A O 1
ATOM 1475 N N . HIS A 1 182 ? 2.404 -6.029 -16.197 1.00 85.00 182 HIS A N 1
ATOM 1476 C CA . HIS A 1 182 ? 3.068 -6.381 -14.940 1.00 85.00 182 HIS A CA 1
ATOM 1477 C C . HIS A 1 182 ? 2.755 -5.381 -13.818 1.00 85.00 182 HIS A C 1
ATOM 1479 O O . HIS A 1 182 ? 2.218 -5.809 -12.791 1.00 85.00 182 HIS A O 1
ATOM 1485 N N . PRO A 1 183 ? 3.006 -4.063 -13.974 1.00 83.56 183 PRO A N 1
ATOM 1486 C CA . PRO A 1 183 ? 2.589 -3.093 -12.971 1.00 83.56 183 PRO A CA 1
ATOM 1487 C C . PRO A 1 183 ? 1.062 -3.043 -12.831 1.00 83.56 183 PRO A C 1
ATOM 1489 O O . PRO A 1 183 ? 0.581 -2.936 -11.705 1.00 83.56 183 PRO A O 1
ATOM 1492 N N . ALA A 1 184 ? 0.285 -3.211 -13.910 1.00 87.25 184 ALA A N 1
ATOM 1493 C CA . ALA A 1 184 ? -1.178 -3.256 -13.814 1.00 87.25 184 ALA A CA 1
ATOM 1494 C C . ALA A 1 184 ? -1.671 -4.383 -12.898 1.00 87.25 184 ALA A C 1
ATOM 1496 O O . ALA A 1 184 ? -2.429 -4.149 -11.956 1.00 87.25 184 ALA A O 1
ATOM 1497 N N . MET A 1 185 ? -1.187 -5.603 -13.107 1.00 89.38 185 MET A N 1
ATOM 1498 C CA . MET A 1 185 ? -1.591 -6.745 -12.292 1.00 89.38 185 MET A CA 1
ATOM 1499 C C . MET A 1 185 ? -1.000 -6.689 -10.881 1.00 89.38 185 MET A C 1
ATOM 1501 O O . MET A 1 185 ? -1.708 -6.990 -9.922 1.00 89.38 185 MET A O 1
ATOM 1505 N N . GLY A 1 186 ? 0.252 -6.244 -10.725 1.00 83.81 186 GLY A N 1
ATOM 1506 C CA . GLY A 1 186 ? 0.892 -6.073 -9.417 1.00 83.81 186 GLY A CA 1
ATOM 1507 C C . GLY A 1 186 ? 0.121 -5.113 -8.506 1.00 83.81 186 GLY A C 1
ATOM 1508 O O . GLY A 1 186 ? -0.176 -5.439 -7.356 1.00 83.81 186 GLY A O 1
ATOM 1509 N N . TRP A 1 187 ? -0.287 -3.959 -9.035 1.00 85.88 187 TRP A N 1
ATOM 1510 C CA . TRP A 1 187 ? -1.123 -3.010 -8.299 1.00 85.88 187 TRP A CA 1
ATOM 1511 C C . TRP A 1 187 ? -2.567 -3.497 -8.136 1.00 85.88 187 TRP A C 1
ATOM 1513 O O . TRP A 1 187 ? -3.170 -3.278 -7.085 1.00 85.88 187 TRP A O 1
ATOM 1523 N N . GLY A 1 188 ? -3.114 -4.206 -9.127 1.00 88.06 188 GLY A N 1
ATOM 1524 C CA . GLY A 1 188 ? -4.426 -4.848 -9.028 1.00 88.06 188 GLY A CA 1
ATOM 1525 C C . GLY A 1 188 ? -4.515 -5.836 -7.858 1.00 88.06 188 GLY A C 1
ATOM 1526 O O . GLY A 1 188 ? -5.518 -5.853 -7.143 1.00 88.06 188 GLY A O 1
ATOM 1527 N N . ILE A 1 189 ? -3.444 -6.594 -7.592 1.00 89.12 189 ILE A N 1
ATOM 1528 C CA . ILE A 1 189 ? -3.329 -7.463 -6.409 1.00 89.12 189 ILE A CA 1
ATOM 1529 C C . ILE A 1 189 ? -3.381 -6.633 -5.120 1.00 89.12 189 ILE A C 1
ATOM 1531 O O . ILE A 1 189 ? -4.143 -6.962 -4.209 1.00 89.12 189 ILE A O 1
ATOM 1535 N N . ALA A 1 190 ? -2.632 -5.528 -5.042 1.00 87.31 190 ALA A N 1
ATOM 1536 C CA . ALA A 1 190 ? -2.665 -4.643 -3.876 1.00 87.31 190 ALA A CA 1
ATOM 1537 C C . ALA A 1 190 ? -4.075 -4.071 -3.632 1.00 87.31 190 ALA A C 1
ATOM 1539 O O . ALA A 1 190 ? -4.568 -4.106 -2.503 1.00 87.31 190 ALA A O 1
ATOM 1540 N N . ILE A 1 191 ? -4.770 -3.626 -4.686 1.00 92.00 191 ILE A N 1
ATOM 1541 C CA . ILE A 1 191 ? -6.164 -3.161 -4.599 1.00 92.00 191 ILE A CA 1
ATOM 1542 C C . ILE A 1 191 ? -7.085 -4.275 -4.099 1.00 92.00 191 ILE A C 1
ATOM 1544 O O . ILE A 1 191 ? -7.924 -4.019 -3.233 1.00 92.00 191 ILE A O 1
ATOM 1548 N N . ALA A 1 192 ? -6.941 -5.506 -4.596 1.00 93.62 192 ALA A N 1
ATOM 1549 C CA . ALA A 1 192 ? -7.747 -6.640 -4.144 1.00 93.62 192 ALA A CA 1
ATOM 1550 C C . ALA A 1 192 ? -7.546 -6.914 -2.643 1.00 93.62 192 ALA A C 1
ATOM 1552 O O . ALA A 1 192 ? -8.518 -7.078 -1.900 1.00 93.62 192 ALA A O 1
ATOM 1553 N N . ILE A 1 193 ? -6.297 -6.877 -2.170 1.00 90.81 193 ILE A N 1
ATOM 1554 C CA . ILE A 1 193 ? -5.962 -7.042 -0.751 1.00 90.81 193 ILE A CA 1
ATOM 1555 C C . ILE A 1 193 ? -6.560 -5.902 0.084 1.00 90.81 193 ILE A C 1
ATOM 1557 O O . ILE A 1 193 ? -7.267 -6.169 1.057 1.00 90.81 193 ILE A O 1
ATOM 1561 N N . HIS A 1 194 ? -6.368 -4.639 -0.302 1.00 91.25 194 HIS A N 1
ATOM 1562 C CA . HIS A 1 194 ? -6.954 -3.493 0.409 1.00 91.25 194 HIS A CA 1
ATOM 1563 C C . HIS A 1 194 ? -8.488 -3.525 0.415 1.00 91.25 194 HIS A C 1
ATOM 1565 O O . HIS A 1 194 ? -9.110 -3.214 1.433 1.00 91.25 194 HIS A O 1
ATOM 1571 N N . SER A 1 195 ? -9.100 -3.979 -0.680 1.00 95.12 195 SER A N 1
ATOM 1572 C CA . SER A 1 195 ? -10.547 -4.192 -0.770 1.00 95.12 195 SER A CA 1
ATOM 1573 C C . SER A 1 195 ? -11.017 -5.232 0.242 1.00 95.12 195 SER A C 1
ATOM 1575 O O . SER A 1 195 ? -12.040 -5.031 0.894 1.00 95.12 195 SER A O 1
ATOM 1577 N N . SER A 1 196 ? -10.257 -6.315 0.437 1.00 95.31 196 SER A N 1
ATOM 1578 C CA . SER A 1 196 ? -10.588 -7.337 1.434 1.00 95.31 196 SER A CA 1
ATOM 1579 C C . SER A 1 196 ? -10.559 -6.781 2.861 1.00 95.31 196 SER A C 1
ATOM 1581 O O . SER A 1 196 ? -11.509 -7.000 3.610 1.00 95.31 196 SER A O 1
ATOM 1583 N N . PHE A 1 197 ? -9.551 -5.977 3.222 1.00 93.50 197 PHE A N 1
ATOM 1584 C CA . PHE A 1 197 ? -9.497 -5.314 4.528 1.00 93.50 197 PHE A CA 1
ATOM 1585 C C . PHE A 1 197 ? -10.667 -4.351 4.732 1.00 93.50 197 PHE A C 1
ATOM 1587 O O . PHE A 1 197 ? -11.298 -4.357 5.793 1.00 93.50 197 PHE A O 1
ATOM 1594 N N . TYR A 1 198 ? -10.998 -3.562 3.709 1.00 93.38 198 TYR A N 1
ATOM 1595 C CA . TYR A 1 198 ? -12.162 -2.685 3.7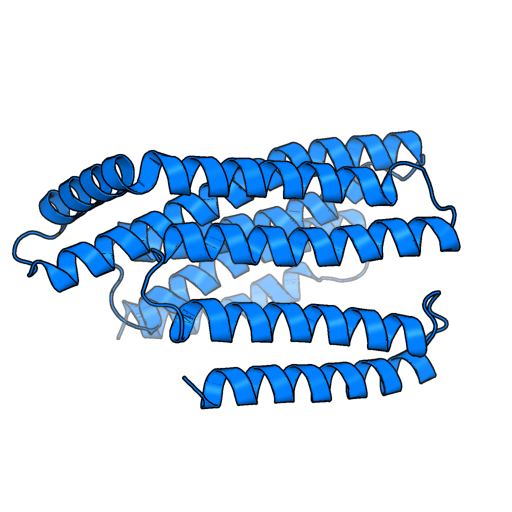56 1.00 93.38 198 TYR A CA 1
ATOM 1596 C C . TYR A 1 198 ? -13.454 -3.482 3.975 1.00 93.38 198 TYR A C 1
ATOM 1598 O O . TYR A 1 198 ? -14.211 -3.160 4.888 1.00 93.38 198 TYR A O 1
ATOM 1606 N N . ILE A 1 199 ? -13.674 -4.570 3.230 1.00 93.88 199 ILE A N 1
ATOM 1607 C CA . ILE A 1 199 ? -14.852 -5.441 3.374 1.00 93.88 199 ILE A CA 1
ATOM 1608 C C . ILE A 1 199 ? -14.912 -6.091 4.760 1.00 93.88 199 ILE A C 1
ATOM 1610 O O . ILE A 1 199 ? -15.988 -6.136 5.356 1.00 93.88 199 ILE A O 1
ATOM 1614 N N . ILE A 1 200 ? -13.783 -6.566 5.297 1.00 93.00 200 ILE A N 1
ATOM 1615 C CA . ILE A 1 200 ? -13.702 -7.153 6.644 1.00 93.00 200 ILE A CA 1
ATOM 1616 C C . ILE A 1 200 ? -14.226 -6.170 7.686 1.00 93.00 200 ILE A C 1
ATOM 1618 O O . ILE A 1 200 ? -15.024 -6.547 8.544 1.00 93.00 200 ILE A O 1
ATOM 1622 N N . HIS A 1 201 ? -13.822 -4.904 7.604 1.00 89.94 201 HIS A N 1
ATOM 1623 C CA . HIS A 1 201 ? -14.276 -3.892 8.552 1.00 89.94 201 HIS A CA 1
ATOM 1624 C C . HIS A 1 201 ? -15.690 -3.400 8.269 1.00 89.94 201 HIS A C 1
ATOM 1626 O O . HIS A 1 201 ? -16.469 -3.265 9.210 1.00 89.94 201 HIS A O 1
ATOM 1632 N N . LEU A 1 202 ? -16.048 -3.211 6.999 1.00 88.75 202 LEU A N 1
ATOM 1633 C CA . LEU A 1 202 ? -17.380 -2.780 6.584 1.00 88.75 202 LEU A CA 1
ATOM 1634 C C . LEU A 1 202 ? -18.444 -3.795 6.998 1.00 88.75 202 LEU A C 1
ATOM 1636 O O . LEU A 1 202 ? -19.495 -3.418 7.501 1.00 88.75 202 LEU A O 1
ATOM 1640 N N . LYS A 1 203 ? -18.177 -5.092 6.820 1.00 89.75 203 LYS A N 1
ATOM 1641 C CA . LYS A 1 203 ? -19.097 -6.172 7.202 1.00 89.75 203 LYS A CA 1
ATOM 1642 C C . LYS A 1 203 ? -18.874 -6.691 8.619 1.00 89.75 203 LYS A C 1
ATOM 1644 O O . LYS A 1 203 ? -19.548 -7.636 9.015 1.00 89.75 203 LYS A O 1
ATOM 1649 N N . ASN A 1 204 ? -17.951 -6.087 9.373 1.00 87.69 204 ASN A N 1
ATOM 1650 C CA . ASN A 1 204 ? -17.575 -6.510 10.722 1.00 87.69 204 ASN A CA 1
ATOM 1651 C C . ASN A 1 204 ? -17.344 -8.025 10.807 1.00 87.69 204 ASN A C 1
ATOM 1653 O O . ASN A 1 204 ? -17.895 -8.706 11.670 1.00 87.69 204 ASN A O 1
ATOM 1657 N N . ILE A 1 205 ? -16.544 -8.556 9.881 1.00 89.69 205 ILE A N 1
ATOM 1658 C CA . ILE A 1 205 ? -16.153 -9.964 9.874 1.00 89.69 205 ILE A CA 1
ATOM 1659 C C . ILE A 1 205 ? -15.295 -10.206 11.118 1.00 89.69 205 ILE A C 1
ATOM 1661 O O . ILE A 1 205 ? -14.156 -9.752 11.212 1.00 89.69 205 ILE A O 1
ATOM 1665 N N . GLN A 1 206 ? -15.886 -10.886 12.098 1.00 87.12 206 GLN A N 1
ATOM 1666 C CA . GLN A 1 206 ? -15.259 -11.224 13.371 1.00 87.12 206 GLN A CA 1
ATOM 1667 C C . GLN A 1 206 ? -14.545 -12.577 13.278 1.00 87.12 206 GLN A C 1
ATOM 1669 O O . GLN A 1 206 ? -14.998 -13.492 12.586 1.00 87.12 206 GLN A O 1
ATOM 1674 N N . GLY A 1 207 ? -13.455 -12.712 14.033 1.00 89.94 207 GLY A N 1
ATOM 1675 C CA . GLY A 1 207 ? -12.664 -13.937 14.114 1.00 89.94 207 GLY A CA 1
ATOM 1676 C C . GLY A 1 207 ? -11.483 -13.954 13.146 1.00 89.94 207 GLY A C 1
ATOM 1677 O O . GLY A 1 207 ? -11.614 -13.636 11.963 1.00 89.94 207 GLY A O 1
ATOM 1678 N N . PHE A 1 208 ? -10.326 -14.359 13.675 1.00 91.12 208 PHE A N 1
ATOM 1679 C CA . PHE A 1 208 ? -9.058 -14.405 12.946 1.00 91.12 208 PHE A CA 1
ATOM 1680 C C . PHE A 1 208 ? -9.198 -15.162 11.622 1.00 91.12 208 PHE A C 1
ATOM 1682 O O . PHE A 1 208 ? -8.939 -14.578 10.577 1.00 91.12 208 PHE A O 1
ATOM 1689 N N . TRP A 1 209 ? -9.721 -16.392 11.660 1.00 92.88 209 TRP A N 1
ATOM 1690 C CA . TRP A 1 209 ? -9.837 -17.267 10.489 1.00 92.88 209 TRP A CA 1
ATOM 1691 C C . TRP A 1 209 ? -10.720 -16.708 9.370 1.00 92.88 209 TRP A C 1
ATOM 1693 O O . TRP A 1 209 ? -10.375 -16.820 8.200 1.00 92.88 209 TRP A O 1
ATOM 1703 N N . LYS A 1 210 ? -11.846 -16.064 9.697 1.00 94.31 210 LYS A N 1
ATOM 1704 C CA . LYS A 1 210 ? -12.733 -15.478 8.677 1.00 94.31 210 LYS A CA 1
ATOM 1705 C C . LYS A 1 210 ? -12.097 -14.258 8.016 1.00 94.31 210 LYS A C 1
ATOM 1707 O O . LYS A 1 210 ? -12.178 -14.106 6.797 1.00 94.31 210 LYS A O 1
ATOM 1712 N N . GLY A 1 211 ? -11.445 -13.411 8.815 1.00 92.25 211 GLY A N 1
ATOM 1713 C CA . GLY A 1 211 ? -10.727 -12.240 8.317 1.00 92.25 211 GLY A CA 1
ATOM 1714 C C . GLY A 1 211 ? -9.531 -12.628 7.448 1.00 92.25 211 GLY A C 1
ATOM 1715 O O . GLY A 1 211 ? -9.406 -12.160 6.318 1.00 92.25 211 GLY A O 1
ATOM 1716 N N . THR A 1 212 ? -8.678 -13.533 7.930 1.00 94.19 212 THR A N 1
ATOM 1717 C CA . THR A 1 212 ? -7.526 -14.002 7.156 1.00 94.19 212 THR A CA 1
ATOM 1718 C C . THR A 1 212 ? -7.962 -14.754 5.908 1.00 94.19 212 THR A C 1
ATOM 1720 O O . THR A 1 212 ? -7.336 -14.563 4.869 1.00 94.19 212 THR A O 1
ATOM 1723 N N . PHE A 1 213 ? -9.038 -15.544 5.946 1.00 95.38 213 PHE A N 1
ATOM 1724 C CA . PHE A 1 213 ? -9.569 -16.196 4.749 1.00 95.38 213 PHE A CA 1
ATOM 1725 C C . PHE A 1 213 ? -9.960 -15.187 3.667 1.00 95.38 213 PHE A C 1
ATOM 1727 O O . PHE A 1 213 ? -9.579 -15.366 2.515 1.00 95.38 213 PHE A O 1
ATOM 1734 N N . ALA A 1 214 ? -10.662 -14.105 4.020 1.00 95.69 214 ALA A N 1
ATOM 1735 C CA . ALA A 1 214 ? -11.053 -13.079 3.052 1.00 95.69 214 ALA A CA 1
ATOM 1736 C C . ALA A 1 214 ? -9.836 -12.422 2.369 1.00 95.69 214 ALA A C 1
ATOM 1738 O O . ALA A 1 214 ? -9.863 -12.199 1.159 1.00 95.69 214 ALA A O 1
ATOM 1739 N N . ILE A 1 215 ? -8.754 -12.183 3.120 1.00 94.62 215 ILE A N 1
ATOM 1740 C CA . ILE A 1 215 ? -7.489 -11.669 2.570 1.00 94.62 215 ILE A CA 1
ATOM 1741 C C . ILE A 1 215 ? -6.853 -12.697 1.628 1.00 94.62 215 ILE A C 1
ATOM 1743 O O . ILE A 1 215 ? -6.524 -12.369 0.491 1.00 94.62 215 ILE A O 1
ATOM 1747 N N . HIS A 1 216 ? -6.719 -13.954 2.067 1.00 93.94 216 HIS A N 1
ATOM 1748 C CA . HIS A 1 216 ? -6.120 -15.015 1.251 1.00 93.94 216 HIS A CA 1
ATOM 1749 C C . HIS A 1 216 ? -6.913 -15.271 -0.030 1.00 93.94 216 HIS A C 1
ATOM 1751 O O . HIS A 1 216 ? -6.309 -15.469 -1.077 1.00 93.94 216 HIS A O 1
ATOM 1757 N N . LEU A 1 217 ? -8.246 -15.232 0.032 1.00 95.19 217 LEU A N 1
ATOM 1758 C CA . LEU A 1 217 ? -9.116 -15.383 -1.131 1.00 95.19 217 LEU A CA 1
ATOM 1759 C C . LEU A 1 217 ? -8.888 -14.257 -2.148 1.00 95.19 217 LEU A C 1
ATOM 1761 O O . LEU A 1 217 ? -8.741 -14.531 -3.338 1.00 95.19 217 LEU A O 1
ATOM 1765 N N . ALA A 1 218 ? -8.810 -13.004 -1.691 1.00 94.94 218 ALA A N 1
ATOM 1766 C CA . ALA A 1 218 ? -8.540 -11.861 -2.562 1.00 94.94 218 ALA A CA 1
ATOM 1767 C C . ALA A 1 218 ? -7.156 -11.956 -3.227 1.00 94.94 218 ALA A C 1
ATOM 1769 O O . ALA A 1 218 ? -7.037 -11.755 -4.440 1.00 94.94 218 ALA A O 1
ATOM 1770 N N . THR A 1 219 ? -6.123 -12.327 -2.463 1.00 91.81 219 THR A N 1
ATOM 1771 C CA . THR A 1 219 ? -4.773 -12.572 -2.994 1.00 91.81 219 THR A CA 1
ATOM 1772 C C . THR A 1 219 ? -4.768 -13.731 -3.985 1.00 91.81 219 THR A C 1
ATOM 1774 O O . THR A 1 219 ? -4.212 -13.605 -5.068 1.00 91.81 219 THR A O 1
ATOM 1777 N N . TYR A 1 220 ? -5.414 -14.850 -3.654 1.00 92.50 220 TYR A N 1
ATOM 1778 C CA . TYR A 1 220 ? -5.444 -16.042 -4.498 1.00 92.50 220 TYR A CA 1
ATOM 1779 C C . TYR A 1 220 ? -6.071 -15.758 -5.862 1.00 92.50 220 TYR A C 1
ATOM 1781 O O . TYR A 1 220 ? -5.481 -16.096 -6.884 1.00 92.50 220 TYR A O 1
ATOM 1789 N N . ILE A 1 221 ? -7.237 -15.104 -5.891 1.00 93.38 221 ILE A N 1
ATOM 1790 C CA . ILE A 1 221 ? -7.926 -14.784 -7.147 1.00 93.38 221 ILE A CA 1
ATOM 1791 C C . ILE A 1 221 ? -7.075 -13.830 -7.991 1.00 93.38 221 ILE A C 1
ATOM 1793 O O . ILE A 1 221 ? -6.829 -14.099 -9.165 1.00 93.38 221 ILE A O 1
ATOM 1797 N N . SER A 1 222 ? -6.600 -12.730 -7.401 1.00 92.94 222 SER A N 1
ATOM 1798 C CA . SER A 1 222 ? -5.846 -11.707 -8.138 1.00 92.94 222 SER A CA 1
ATOM 1799 C C . SER A 1 222 ? -4.496 -12.221 -8.654 1.00 92.94 222 SER A C 1
ATOM 1801 O O . SER A 1 222 ? -4.170 -12.017 -9.825 1.00 92.94 222 SER A O 1
ATOM 1803 N N . VAL A 1 223 ? -3.744 -12.959 -7.831 1.00 90.38 223 VAL A N 1
ATOM 1804 C CA . VAL A 1 223 ? -2.490 -13.608 -8.246 1.00 90.38 223 VAL A CA 1
ATOM 1805 C C . VAL A 1 223 ? -2.761 -14.708 -9.270 1.00 90.38 223 VAL A C 1
ATOM 1807 O O . VAL A 1 223 ? -2.047 -14.792 -10.263 1.00 90.38 223 VAL A O 1
ATOM 1810 N N . GLY A 1 224 ? -3.808 -15.517 -9.093 1.00 90.19 224 GLY A N 1
ATOM 1811 C CA . GLY A 1 224 ? -4.184 -16.567 -10.043 1.00 90.19 224 GLY A CA 1
ATOM 1812 C C . GLY A 1 224 ? -4.435 -16.017 -11.448 1.00 90.19 224 GLY A C 1
ATOM 1813 O O . GLY A 1 224 ? -3.883 -16.542 -12.414 1.00 90.19 224 GLY A O 1
ATOM 1814 N N . ILE A 1 225 ? -5.183 -14.913 -11.559 1.00 91.62 225 ILE A N 1
ATOM 1815 C CA . ILE A 1 225 ? -5.398 -14.212 -12.836 1.00 91.62 225 ILE A CA 1
ATOM 1816 C C . ILE A 1 225 ? -4.061 -13.758 -13.431 1.00 91.62 225 ILE A C 1
ATOM 1818 O O . ILE A 1 225 ? -3.806 -13.997 -14.611 1.00 91.62 225 ILE A O 1
ATOM 1822 N N . TYR A 1 226 ? -3.181 -13.153 -12.629 1.00 90.19 226 TYR A N 1
ATOM 1823 C CA . TYR A 1 226 ? -1.873 -12.708 -13.112 1.00 90.19 226 TYR A CA 1
ATOM 1824 C C . TYR A 1 226 ? -1.017 -13.866 -13.638 1.00 90.19 226 TYR A C 1
ATOM 1826 O O . TYR A 1 226 ? -0.441 -13.765 -14.717 1.00 90.19 226 TYR A O 1
ATOM 1834 N N . LEU A 1 227 ? -0.977 -14.995 -12.930 1.00 89.25 227 LEU A N 1
ATOM 1835 C CA . LEU A 1 227 ? -0.200 -16.160 -13.354 1.00 89.25 227 LEU A CA 1
ATOM 1836 C C . LEU A 1 227 ? -0.767 -16.816 -14.622 1.00 89.25 227 LEU A C 1
ATOM 1838 O O . LEU A 1 227 ? 0.010 -17.303 -15.439 1.00 89.25 227 LEU A O 1
ATOM 1842 N N . ILE A 1 228 ? -2.090 -16.797 -14.827 1.00 90.44 228 ILE A N 1
ATOM 1843 C CA . ILE A 1 228 ? -2.714 -17.228 -16.092 1.00 90.44 228 ILE A CA 1
ATOM 1844 C C . ILE A 1 228 ? -2.253 -16.329 -17.245 1.00 90.44 228 ILE A C 1
ATOM 1846 O O . ILE A 1 228 ? -1.882 -16.829 -18.307 1.00 90.44 228 ILE A O 1
ATOM 1850 N N . ILE A 1 229 ? -2.225 -15.013 -17.026 1.00 88.88 229 ILE A N 1
ATOM 1851 C CA . ILE A 1 229 ? -1.736 -14.050 -18.018 1.00 88.88 229 ILE A CA 1
ATOM 1852 C C . ILE A 1 229 ? -0.250 -14.292 -18.318 1.00 88.88 229 ILE A C 1
ATOM 1854 O O . ILE A 1 229 ? 0.121 -14.384 -19.485 1.00 88.88 229 ILE A O 1
ATOM 1858 N N . LEU A 1 230 ? 0.594 -14.485 -17.296 1.00 86.06 230 LEU A N 1
ATOM 1859 C CA . LEU A 1 230 ? 2.013 -14.818 -17.491 1.00 86.06 230 LEU A CA 1
ATOM 1860 C C . LEU A 1 230 ? 2.196 -16.106 -18.295 1.00 86.06 230 LEU A C 1
ATOM 1862 O O . LEU A 1 230 ? 3.034 -16.158 -19.193 1.00 86.06 230 LEU A O 1
ATOM 1866 N N . ASN A 1 231 ? 1.388 -17.129 -18.011 1.00 88.69 231 ASN A N 1
ATOM 1867 C CA . ASN A 1 231 ? 1.366 -18.362 -18.788 1.00 88.69 231 ASN A CA 1
ATOM 1868 C C . ASN A 1 231 ? 1.070 -18.119 -20.268 1.00 88.69 231 ASN A C 1
ATOM 1870 O O . ASN A 1 231 ? 1.741 -18.707 -21.114 1.00 88.69 231 ASN A O 1
ATOM 1874 N N . ALA A 1 232 ? 0.083 -17.271 -20.564 1.00 88.12 232 ALA A N 1
ATOM 1875 C CA . ALA A 1 232 ? -0.303 -16.927 -21.929 1.00 88.12 232 ALA A CA 1
ATOM 1876 C C . ALA A 1 232 ? 0.763 -16.089 -22.655 1.00 88.12 232 ALA A C 1
ATOM 1878 O O . ALA A 1 232 ? 0.903 -16.208 -23.867 1.00 88.12 232 ALA A O 1
ATOM 1879 N N . MET A 1 233 ? 1.517 -15.260 -21.926 1.00 85.81 233 MET A N 1
ATOM 1880 C CA . MET A 1 233 ? 2.540 -14.380 -22.501 1.00 85.81 233 MET A CA 1
ATOM 1881 C C . MET A 1 233 ? 3.886 -15.066 -22.735 1.00 85.81 233 MET A C 1
ATOM 1883 O O . MET A 1 233 ? 4.514 -14.836 -23.763 1.00 85.81 233 MET A O 1
ATOM 1887 N N . ILE A 1 234 ? 4.358 -15.857 -21.769 1.00 84.00 234 ILE A N 1
ATOM 1888 C CA . ILE A 1 234 ? 5.727 -16.398 -21.767 1.00 84.00 234 ILE A CA 1
ATOM 1889 C C . ILE A 1 234 ? 5.752 -17.833 -22.312 1.00 84.00 234 ILE A C 1
ATOM 1891 O O . ILE A 1 234 ? 6.729 -18.245 -22.935 1.00 84.00 234 ILE A O 1
ATOM 1895 N N . GLY A 1 235 ? 4.677 -18.603 -22.111 1.00 77.31 235 GLY A N 1
ATOM 1896 C CA . GLY A 1 235 ? 4.658 -20.033 -22.419 1.00 77.31 235 GLY A CA 1
ATOM 1897 C C . GLY A 1 235 ? 5.678 -20.839 -21.595 1.00 77.31 235 GLY A C 1
ATOM 1898 O O . GLY A 1 235 ? 6.344 -20.328 -20.698 1.00 77.31 235 GLY A O 1
ATOM 1899 N N . GLY A 1 236 ? 5.777 -22.143 -21.856 1.00 75.31 236 GLY A N 1
ATOM 1900 C CA . GLY A 1 236 ? 6.875 -22.995 -21.365 1.00 75.31 236 GLY A CA 1
ATOM 1901 C C . GLY A 1 236 ? 6.829 -23.447 -19.896 1.00 75.31 236 GLY A C 1
ATOM 1902 O O . GLY A 1 236 ? 7.297 -24.545 -19.610 1.00 75.31 236 GLY A O 1
ATOM 1903 N N . TYR A 1 237 ? 6.238 -22.681 -18.972 1.00 77.56 237 TYR A N 1
ATOM 1904 C CA . TYR A 1 237 ? 6.154 -23.062 -17.553 1.00 77.56 237 TYR A CA 1
ATOM 1905 C C . TYR A 1 237 ? 4.741 -22.873 -16.980 1.00 77.56 237 TYR A C 1
ATOM 1907 O O . TYR A 1 237 ? 4.178 -21.787 -17.114 1.00 77.56 237 TYR A O 1
ATOM 1915 N N . PRO A 1 238 ? 4.131 -23.876 -16.319 1.00 83.19 238 PRO A N 1
ATOM 1916 C CA . PRO A 1 238 ? 2.739 -23.829 -15.866 1.00 83.19 238 PRO A CA 1
ATOM 1917 C C . PRO A 1 238 ? 2.575 -23.068 -14.534 1.00 83.19 238 PRO A C 1
ATOM 1919 O O . PRO A 1 238 ? 2.088 -23.624 -13.549 1.00 83.19 238 PRO A O 1
ATOM 1922 N N . PHE A 1 239 ? 2.969 -21.789 -14.492 1.00 79.31 239 PHE A N 1
ATOM 1923 C CA . PHE A 1 239 ? 2.862 -20.916 -13.310 1.00 79.31 239 PHE A CA 1
ATOM 1924 C C . PHE A 1 239 ? 1.478 -20.978 -12.640 1.00 79.31 239 PHE A C 1
ATOM 1926 O O . PHE A 1 239 ? 1.361 -21.145 -11.425 1.00 79.31 239 PHE A O 1
ATOM 1933 N N . SER A 1 240 ? 0.425 -20.894 -13.447 1.00 82.88 240 SER A N 1
ATOM 1934 C CA . SER A 1 240 ? -0.971 -20.956 -13.021 1.00 82.88 240 SER A CA 1
ATOM 1935 C C . SER A 1 240 ? -1.360 -22.307 -12.425 1.00 82.88 240 SER A C 1
ATOM 1937 O O . SER A 1 240 ? -2.131 -22.322 -11.475 1.00 82.88 240 SER A O 1
ATOM 1939 N N . ALA A 1 241 ? -0.809 -23.434 -12.888 1.00 80.75 241 ALA A N 1
ATOM 1940 C CA . ALA A 1 241 ? -1.145 -24.748 -12.332 1.00 80.75 241 ALA A CA 1
ATOM 1941 C C . ALA A 1 241 ? -0.673 -24.890 -10.877 1.00 80.75 241 ALA A C 1
ATOM 1943 O O . ALA A 1 241 ? -1.402 -25.421 -10.040 1.00 80.75 241 ALA A O 1
ATOM 1944 N N . ILE A 1 242 ? 0.510 -24.356 -10.553 1.00 73.81 242 ILE A N 1
ATOM 1945 C CA . ILE A 1 242 ? 1.062 -24.381 -9.190 1.00 73.81 242 ILE A CA 1
ATOM 1946 C C . ILE A 1 242 ? 0.192 -23.557 -8.241 1.00 73.81 242 ILE A C 1
ATOM 1948 O O . ILE A 1 242 ? -0.146 -24.024 -7.154 1.00 73.81 242 ILE A O 1
ATOM 1952 N N . ALA A 1 243 ? -0.206 -22.352 -8.649 1.00 74.06 243 ALA A N 1
ATOM 1953 C CA . ALA A 1 243 ? -1.071 -21.522 -7.821 1.00 74.06 243 ALA A CA 1
ATOM 1954 C C . ALA A 1 243 ? -2.489 -22.092 -7.733 1.00 74.06 243 ALA A C 1
ATOM 1956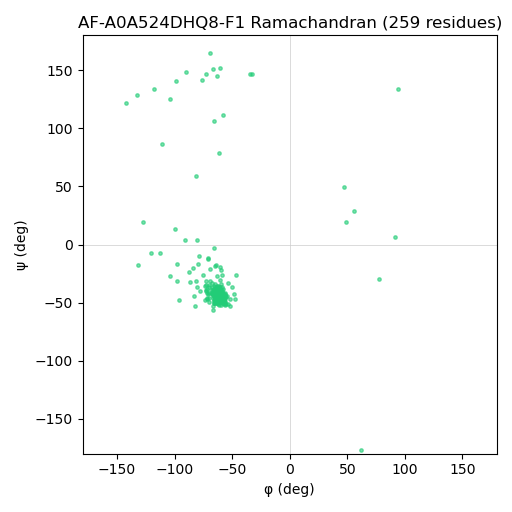 O O . ALA A 1 243 ? -3.006 -22.266 -6.634 1.00 74.06 243 ALA A O 1
ATOM 1957 N N . LEU A 1 244 ? -3.111 -22.448 -8.858 1.00 78.75 244 LEU A N 1
ATOM 1958 C CA . LEU A 1 244 ? -4.498 -22.904 -8.875 1.00 78.75 244 LEU A CA 1
ATOM 1959 C C . LEU A 1 244 ? -4.677 -24.207 -8.091 1.00 78.75 244 LEU A C 1
ATOM 1961 O O . LEU A 1 244 ? -5.575 -24.284 -7.256 1.00 78.75 244 LEU A O 1
ATOM 1965 N N . VAL A 1 245 ? -3.797 -25.192 -8.296 1.00 81.06 245 VAL A N 1
ATOM 1966 C CA . VAL A 1 245 ? -3.881 -26.492 -7.615 1.00 81.06 245 VAL A CA 1
ATOM 1967 C C . VAL A 1 245 ? -3.263 -26.420 -6.221 1.00 81.06 245 VAL A C 1
ATOM 1969 O O . VAL A 1 245 ? -3.920 -26.752 -5.236 1.00 81.06 245 VAL A O 1
ATOM 1972 N N . GLY A 1 246 ? -2.018 -25.952 -6.110 1.00 78.69 246 GLY A N 1
ATOM 1973 C CA . GLY A 1 246 ? -1.281 -25.947 -4.846 1.00 78.69 246 GLY A CA 1
ATOM 1974 C C . GLY A 1 246 ? -1.884 -24.995 -3.818 1.00 78.69 246 GLY A C 1
ATOM 1975 O O . GLY A 1 246 ? -2.218 -25.408 -2.706 1.00 78.69 246 GLY A O 1
ATOM 1976 N N . TRP A 1 247 ? -2.083 -23.725 -4.181 1.00 87.00 247 TRP A N 1
ATOM 1977 C CA . TRP A 1 247 ? -2.670 -22.757 -3.247 1.00 87.00 247 TRP A CA 1
ATOM 1978 C C . TRP A 1 247 ? -4.177 -22.970 -3.081 1.00 87.00 247 TRP A C 1
ATOM 1980 O O . TRP A 1 247 ? -4.711 -22.673 -2.014 1.00 87.00 247 TRP A O 1
ATOM 1990 N N . GLY A 1 248 ? -4.854 -23.537 -4.088 1.00 89.69 248 GLY A N 1
ATOM 1991 C CA . GLY A 1 248 ? -6.283 -23.853 -4.023 1.00 89.69 248 GLY A CA 1
ATOM 1992 C C . GLY A 1 248 ? -6.610 -24.851 -2.912 1.00 89.69 248 GLY A C 1
ATOM 1993 O O . GLY A 1 248 ? -7.573 -24.648 -2.174 1.00 89.69 248 GLY A O 1
ATOM 1994 N N . ILE A 1 249 ? -5.766 -25.873 -2.717 1.00 91.19 249 ILE A N 1
ATOM 1995 C CA . ILE A 1 249 ? -5.892 -26.816 -1.591 1.00 91.19 249 ILE A CA 1
ATOM 1996 C C . ILE A 1 249 ? -5.780 -26.076 -0.252 1.00 91.19 249 ILE A C 1
ATOM 1998 O O . ILE A 1 249 ? -6.635 -26.242 0.618 1.00 91.19 249 ILE A O 1
ATOM 2002 N N . GLY A 1 250 ? -4.762 -25.223 -0.094 1.00 90.62 250 GLY A N 1
ATOM 2003 C CA . GLY A 1 250 ? -4.573 -24.427 1.123 1.00 90.62 250 GLY A CA 1
ATOM 2004 C C . GLY A 1 250 ? -5.756 -23.498 1.409 1.00 90.62 250 GLY A C 1
ATOM 2005 O O . GLY A 1 250 ? -6.219 -23.409 2.547 1.00 90.62 250 GLY A O 1
ATOM 2006 N N . LEU A 1 251 ? -6.301 -22.862 0.371 1.00 93.31 251 LEU A N 1
ATOM 2007 C CA . LEU A 1 251 ? -7.487 -22.016 0.476 1.00 93.31 251 LEU A CA 1
ATOM 2008 C C . LEU A 1 251 ? -8.736 -22.824 0.862 1.00 93.31 251 LEU A C 1
ATOM 2010 O O . LEU A 1 251 ? -9.509 -22.371 1.704 1.00 93.31 251 LEU A O 1
ATOM 2014 N N . GLY A 1 252 ? -8.908 -24.030 0.313 1.00 93.56 252 GLY A N 1
ATOM 2015 C CA . GLY A 1 252 ? -9.989 -24.948 0.685 1.00 93.56 252 GLY A CA 1
ATOM 2016 C C . GLY A 1 252 ? -9.914 -25.381 2.151 1.00 93.56 252 GLY A C 1
ATOM 2017 O O . GLY A 1 252 ? -10.915 -25.327 2.866 1.00 93.56 252 GLY A O 1
ATOM 2018 N N . ILE A 1 253 ? -8.718 -25.723 2.639 1.00 94.81 253 ILE A N 1
ATOM 2019 C CA . ILE A 1 253 ? -8.487 -26.018 4.063 1.00 94.81 253 ILE A CA 1
ATOM 2020 C C . ILE A 1 253 ? -8.832 -24.796 4.923 1.00 94.81 253 ILE A C 1
ATOM 2022 O O . ILE A 1 253 ? -9.537 -24.919 5.926 1.00 94.81 253 ILE A O 1
ATOM 2026 N N . HIS A 1 254 ? -8.384 -23.605 4.522 1.00 95.12 254 HIS A N 1
ATOM 2027 C CA . HIS A 1 254 ? -8.667 -22.370 5.250 1.00 95.12 254 HIS A CA 1
ATOM 2028 C C . HIS A 1 254 ? -10.172 -22.064 5.297 1.00 95.12 254 HIS A C 1
ATOM 2030 O O . HIS A 1 254 ? -10.683 -21.694 6.352 1.00 95.12 254 HIS A O 1
ATOM 2036 N N . TYR A 1 255 ? -10.903 -22.285 4.199 1.00 96.12 255 TYR A N 1
ATOM 2037 C CA . TYR A 1 255 ? -12.362 -22.150 4.159 1.00 96.12 255 TYR A CA 1
ATOM 2038 C C . TYR A 1 255 ? -13.049 -23.053 5.191 1.00 96.12 255 TYR A C 1
ATOM 2040 O O . TYR A 1 255 ? -13.892 -22.581 5.956 1.00 96.12 255 TYR A O 1
ATOM 2048 N N . ILE A 1 256 ? -12.656 -24.331 5.257 1.00 96.25 256 ILE A N 1
ATOM 2049 C CA . ILE A 1 256 ? -13.207 -25.298 6.220 1.00 96.25 256 ILE A CA 1
ATOM 2050 C C . ILE A 1 256 ? -12.979 -24.810 7.656 1.00 96.25 256 ILE A C 1
ATOM 2052 O O . ILE A 1 256 ? -13.912 -24.798 8.457 1.00 96.25 256 ILE A O 1
ATOM 2056 N N . ILE A 1 257 ? -11.762 -24.354 7.971 1.00 94.62 257 ILE A N 1
ATOM 2057 C CA . ILE A 1 257 ? -11.419 -23.824 9.301 1.00 94.62 257 ILE A CA 1
ATOM 2058 C C . ILE A 1 257 ? -12.220 -22.555 9.627 1.00 94.62 257 ILE A C 1
ATOM 2060 O O . ILE A 1 257 ? -12.598 -22.354 10.778 1.00 94.62 257 ILE A O 1
ATOM 2064 N N . ALA A 1 258 ? -12.471 -21.695 8.639 1.00 92.94 258 ALA A N 1
ATOM 2065 C CA . ALA A 1 258 ? -13.118 -20.404 8.849 1.00 92.94 258 ALA A CA 1
ATOM 2066 C C . ALA A 1 258 ? -14.654 -20.470 8.957 1.00 92.94 258 ALA A C 1
ATOM 2068 O O . ALA A 1 258 ? -15.234 -19.621 9.639 1.00 92.94 258 ALA A O 1
ATOM 2069 N N . TYR A 1 259 ? -15.314 -21.417 8.276 1.00 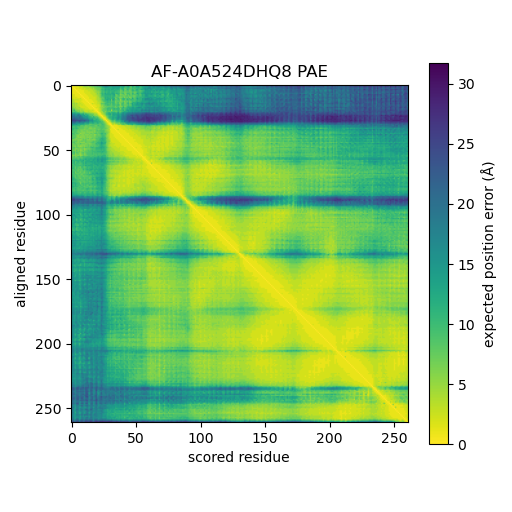92.62 259 TYR A N 1
ATOM 2070 C CA . TYR A 1 259 ? -16.781 -21.413 8.119 1.00 92.62 259 TYR A CA 1
ATOM 2071 C C . TYR A 1 259 ? -17.498 -22.732 8.416 1.00 92.62 259 TYR A C 1
ATOM 2073 O O . TYR A 1 259 ? -18.717 -22.703 8.570 1.00 92.62 259 TYR A O 1
ATOM 2081 N N . VAL A 1 260 ? -16.799 -23.868 8.447 1.00 89.44 260 VAL A N 1
ATOM 2082 C CA . VAL A 1 260 ? -17.434 -25.194 8.599 1.00 89.44 260 VAL A CA 1
ATOM 2083 C C . VAL A 1 260 ? -17.255 -25.758 10.012 1.00 89.44 260 VAL A C 1
ATOM 2085 O O . VAL A 1 260 ? -18.088 -26.542 10.462 1.00 89.44 260 VAL A O 1
ATOM 2088 N N . ARG A 1 261 ? -16.189 -25.356 10.711 1.00 60.75 261 ARG A N 1
ATOM 2089 C CA . ARG A 1 261 ? -16.030 -25.553 12.159 1.00 60.75 261 ARG A CA 1
ATOM 2090 C C . ARG A 1 261 ? -16.732 -24.457 12.950 1.00 60.75 261 ARG A C 1
ATOM 2092 O O . ARG A 1 261 ? -17.181 -24.789 14.065 1.00 60.75 261 ARG A O 1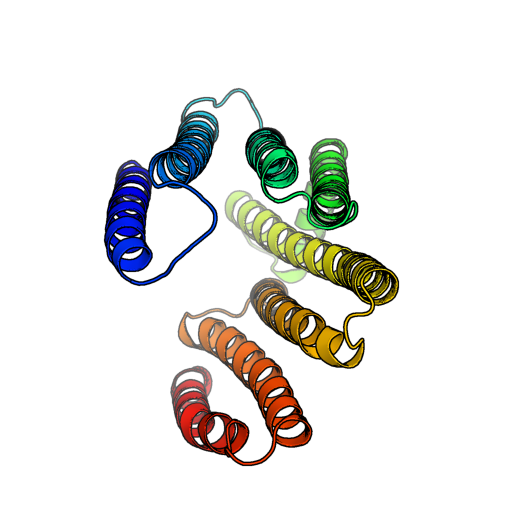
#

Mean predicted aligned error: 8.85 Å

Solvent-accessible surface area (backbone atoms only — not comparable to full-atom values): 14060 Å² total; per-residue (Å²): 110,70,66,57,55,50,49,49,53,50,49,53,52,50,51,50,53,50,47,58,61,46,53,76,74,43,100,59,98,62,53,74,67,55,52,50,51,52,52,50,50,54,50,49,45,50,52,47,39,51,50,52,67,76,72,43,83,92,54,57,70,57,54,47,50,37,53,42,52,51,52,43,46,56,52,50,51,52,51,39,54,52,50,45,76,70,69,70,61,62,88,53,72,52,47,50,57,52,52,50,51,48,52,50,48,53,50,41,50,51,47,47,76,43,38,69,66,51,49,51,56,36,36,57,53,46,46,74,74,58,63,90,61,54,78,65,58,42,49,53,50,21,54,52,41,49,50,32,50,50,53,36,53,50,49,52,52,43,46,59,53,46,53,53,47,50,51,49,46,28,60,75,71,68,42,69,67,78,59,53,54,55,63,52,45,57,50,47,29,53,46,35,34,37,46,29,54,26,48,33,52,73,68,60,53,70,57,70,52,45,41,52,39,46,35,51,52,31,40,49,55,43,48,39,53,44,29,44,50,48,32,74,73,70,48,103,52,69,56,29,57,52,46,53,55,58,48,42,53,54,50,51,54,41,48,43,66,41,75,73,110

Secondary structure (DSSP, 8-state):
-HHHHHHHHHHHHHHHHHHHHHHTTS--SS-HHHHHHHHHHHHHHHHHHHHHHHH-TTS-HHHHHHHHHHHHHHHHHHHHHHHHHHH---THHHHHHHHHHHHHHHHHHHHHHTHHHHHHHHHHHHHHHH-S--HHHHHHHHHHHHHHHHHHHHHHHHHHHHHHHHHHHHHHTT--GGGGHHHHHHHHHHHHHHHHHHHHHHTT--SHHHHHHHHHHHHHHHHHHHHHHHHHHH-SS-HHHIIIIIIHHHHHHHHHHHHT-

Sequence (261 aa):
NFWVLIAHIAYFIVGTILIYTMQITTDGDLTIIEGTMMWATLLGVHAFGYFFYYYIDSIEGVTKGLIVHIAFYAAIIGWLIYAYTKVQEGIFYPLYPMILWGILIAFHSFISIKWDDILKGSLEMIERQFGGLDKYELRAKAKRLFFWQWSLMAHIAIYAVGLVLIGITMAIESVNIALLIHPAMGWGIAIAIHSSFYIIHLKNIQGFWKGTFAIHLATYISVGIYLIILNAMIGGYPFSAIALVGWGIGLGIHYIIAYVR

Radius of gyration: 21.58 Å; Cα contacts (8 Å, |Δi|>4): 169; chains: 1; bounding box: 55×46×50 Å